Protein AF-A0A9Q0Q071-F1 (afdb_monomer_lite)

Secondary structure (DSSP, 8-state):
-------PPP---------------------------------------PPP---------------------------------------------TTHHHHHHHHHHHHHHHHHHHHHHHHHHHHHHHHHHHHHHHHHHHHHHHHHTSHHHHHHHHHHHHHHHHHHHHHHHHHHHHHHHHHHHHHHHHHHHHHHHHHHHHHHHHHHHHHHHHHHHHHHHHHHHHHHHHHHHHHHHHHHHHHHHHHHHHHHHHHHHHHHHHHHTTSSS--PPP---

Sequence (277 aa):
MHISLAVAPAEALAVAGRTPLTDERSRRADRIRSPYSNSHSRKRSDSDSPPPRRHQRSSPSYRRRKSRSPTPSRRRRRHKSRSRSESLSPLSRSTSTSIASTKIAVEKLKKEEEEKKRRQLEADLNLLEEETTRRLEESIRKNVEEKLNSEEVQSEIERRIKEGQKKLFDNVVAQLHKEKEAALAEERRKEAQARKEREELDMMLKENSRRVEESQRREALEQQKKDEERFCELELIKRQKEEVAWRKKLEVEEDHANQKNLLGKNKSRQNRPFGAG

Structure (mmCIF, N/CA/C/O backbone):
data_AF-A0A9Q0Q071-F1
#
_entry.id   AF-A0A9Q0Q071-F1
#
loop_
_atom_site.group_PDB
_atom_site.id
_atom_site.type_symbol
_atom_site.label_atom_id
_atom_site.label_alt_id
_atom_site.label_comp_id
_atom_site.label_asym_id
_atom_site.label_entity_id
_atom_site.label_seq_id
_atom_site.pdbx_PDB_ins_code
_atom_site.Cartn_x
_atom_site.Cartn_y
_atom_site.Cartn_z
_atom_site.occupancy
_atom_site.B_iso_or_equiv
_atom_site.auth_seq_id
_atom_site.auth_comp_id
_atom_site.auth_asym_id
_atom_site.auth_atom_id
_atom_site.pdbx_PDB_model_num
ATOM 1 N N . MET A 1 1 ? -21.079 -40.181 -47.713 1.00 45.41 1 MET A N 1
ATOM 2 C CA . MET A 1 1 ? -19.806 -40.919 -47.588 1.00 45.41 1 MET A CA 1
ATOM 3 C C . MET A 1 1 ? -19.086 -40.387 -46.366 1.00 45.41 1 MET A C 1
ATOM 5 O O . MET A 1 1 ? -18.573 -39.278 -46.395 1.00 45.41 1 MET A O 1
ATOM 9 N N . HIS A 1 2 ? -19.210 -41.103 -45.253 1.00 43.34 2 HIS A N 1
ATOM 10 C CA . HIS A 1 2 ? -18.602 -40.746 -43.976 1.00 43.34 2 HIS A CA 1
ATOM 11 C C . HIS A 1 2 ? -17.218 -41.381 -43.918 1.00 43.34 2 HIS A C 1
ATOM 13 O O . HIS A 1 2 ? -17.105 -42.597 -44.044 1.00 43.34 2 HIS A O 1
ATOM 19 N N . ILE A 1 3 ? -16.182 -40.562 -43.762 1.00 53.94 3 ILE A N 1
ATOM 20 C CA . ILE A 1 3 ? -14.826 -41.036 -43.496 1.00 53.94 3 ILE A CA 1
ATOM 21 C C . ILE A 1 3 ? -14.492 -40.590 -42.079 1.00 53.94 3 ILE A C 1
ATOM 23 O O . ILE A 1 3 ? -14.145 -39.439 -41.825 1.00 53.94 3 ILE A O 1
ATOM 27 N N . SER A 1 4 ? -14.686 -41.523 -41.153 1.00 45.53 4 SER A N 1
ATOM 28 C CA . SER A 1 4 ? -14.251 -41.435 -39.768 1.00 45.53 4 SER A CA 1
ATOM 29 C C . SER A 1 4 ? -12.741 -41.658 -39.718 1.00 45.53 4 SER A C 1
ATOM 31 O O . SER A 1 4 ? -12.275 -42.769 -39.954 1.00 45.53 4 SER A O 1
ATOM 33 N N . LEU A 1 5 ? -11.971 -40.619 -39.401 1.00 53.91 5 LEU A N 1
ATOM 34 C CA . LEU A 1 5 ? -10.567 -40.749 -39.010 1.00 53.91 5 LEU A CA 1
ATOM 35 C C . LEU A 1 5 ? -10.500 -40.736 -37.483 1.00 53.91 5 LEU A C 1
ATOM 37 O O . LEU A 1 5 ? -10.420 -39.688 -36.850 1.00 53.91 5 LEU A O 1
ATOM 41 N N . ALA A 1 6 ? -10.584 -41.931 -36.903 1.00 49.25 6 ALA A N 1
ATOM 42 C CA . ALA A 1 6 ? -10.184 -42.202 -35.533 1.00 49.25 6 ALA A CA 1
ATOM 43 C C . ALA A 1 6 ? -8.755 -42.756 -35.572 1.00 49.25 6 ALA A C 1
ATOM 45 O O . ALA A 1 6 ? -8.529 -43.834 -36.116 1.00 49.25 6 ALA A O 1
ATOM 46 N N . VAL A 1 7 ? -7.795 -42.027 -35.002 1.00 56.62 7 VAL A N 1
ATOM 47 C CA . VAL A 1 7 ? -6.474 -42.565 -34.659 1.00 56.62 7 VAL A CA 1
ATOM 48 C C . VAL A 1 7 ? -6.200 -42.181 -33.210 1.00 56.62 7 VAL A C 1
ATOM 50 O O . VAL A 1 7 ? -6.191 -41.007 -32.847 1.00 56.62 7 VAL A O 1
ATOM 53 N N . ALA A 1 8 ? -6.084 -43.216 -32.384 1.00 56.66 8 ALA A N 1
ATOM 54 C CA . ALA A 1 8 ? -5.825 -43.177 -30.954 1.00 56.66 8 ALA A CA 1
ATOM 55 C C . ALA A 1 8 ? -4.382 -42.717 -30.633 1.00 56.66 8 ALA A C 1
ATOM 57 O O . ALA A 1 8 ? -3.510 -42.796 -31.502 1.00 56.66 8 ALA A O 1
ATOM 58 N N . PRO A 1 9 ? -4.114 -42.250 -29.397 1.00 55.34 9 PRO A N 1
ATOM 59 C CA . PRO A 1 9 ? -2.811 -41.724 -28.991 1.00 55.34 9 PRO A CA 1
ATOM 60 C C . PRO A 1 9 ? -1.774 -42.830 -28.740 1.00 55.34 9 PRO A C 1
ATOM 62 O O . PRO A 1 9 ? -2.058 -43.828 -28.077 1.00 55.34 9 PRO A O 1
ATOM 65 N N . ALA A 1 10 ? -0.555 -42.612 -29.239 1.00 55.19 10 ALA A N 1
ATOM 66 C CA . ALA A 1 10 ? 0.600 -43.471 -29.016 1.00 55.19 10 ALA A CA 1
ATOM 67 C C . ALA A 1 10 ? 1.256 -43.198 -27.648 1.00 55.19 10 ALA A C 1
ATOM 69 O O . ALA A 1 10 ? 1.682 -42.086 -27.352 1.00 55.19 10 ALA A O 1
ATOM 70 N N . GLU A 1 11 ? 1.268 -44.259 -26.845 1.00 48.66 11 GLU A N 1
ATOM 71 C CA . GLU A 1 11 ? 2.355 -44.800 -26.020 1.00 48.66 11 GLU A CA 1
ATOM 72 C C . GLU A 1 11 ? 3.223 -43.881 -25.141 1.00 48.66 11 GLU A C 1
ATOM 74 O O . GLU A 1 11 ? 3.969 -43.001 -25.562 1.00 48.66 11 GLU A O 1
ATOM 79 N N . ALA A 1 12 ? 3.163 -44.227 -23.855 1.00 41.50 12 ALA A N 1
ATOM 80 C CA . ALA A 1 12 ? 3.986 -43.762 -22.762 1.00 41.50 12 ALA A CA 1
ATOM 81 C C . ALA A 1 12 ? 5.447 -44.232 -22.882 1.00 41.50 12 ALA A C 1
ATOM 83 O O . ALA A 1 12 ? 5.716 -45.426 -22.998 1.00 41.50 12 ALA A O 1
ATOM 84 N N . LEU A 1 13 ? 6.389 -43.302 -22.711 1.00 46.56 13 LEU A N 1
ATOM 85 C CA . LEU A 1 13 ? 7.769 -43.602 -22.329 1.00 46.56 13 LEU A CA 1
ATOM 86 C C . LEU A 1 13 ? 7.947 -43.300 -20.837 1.00 46.56 13 LEU A C 1
ATOM 88 O O . LEU A 1 13 ? 7.930 -42.148 -20.406 1.00 46.56 13 LEU A O 1
ATOM 92 N N . ALA A 1 14 ? 8.117 -44.360 -20.054 1.00 45.69 14 ALA A N 1
ATOM 93 C CA . ALA A 1 14 ? 8.628 -44.334 -18.690 1.00 45.69 14 ALA A CA 1
ATOM 94 C C . ALA A 1 14 ? 9.927 -45.157 -18.629 1.00 45.69 14 ALA A C 1
ATOM 96 O O . ALA A 1 14 ? 10.093 -46.071 -19.433 1.00 45.69 14 ALA A O 1
ATOM 97 N N . VAL A 1 15 ? 10.750 -44.889 -17.596 1.00 37.94 15 VAL A N 1
ATOM 98 C CA . VAL A 1 15 ? 12.000 -45.582 -17.173 1.00 37.94 15 VAL A CA 1
ATOM 99 C C . VAL A 1 15 ? 13.269 -44.963 -17.810 1.00 37.94 15 VAL A C 1
ATOM 101 O O . VAL A 1 15 ? 13.320 -44.798 -19.014 1.00 37.94 15 VAL A O 1
ATOM 104 N N . ALA A 1 16 ? 14.336 -44.534 -17.118 1.00 38.81 16 ALA A N 1
ATOM 105 C CA . ALA A 1 16 ? 14.863 -44.776 -15.770 1.00 38.81 16 ALA A CA 1
ATOM 106 C C . ALA A 1 16 ? 15.677 -43.565 -15.257 1.00 38.81 16 ALA A C 1
ATOM 108 O O . ALA A 1 16 ? 16.291 -42.847 -16.040 1.00 38.81 16 ALA A O 1
ATOM 109 N N . GLY A 1 17 ? 15.764 -43.401 -13.932 1.00 37.81 17 GLY A N 1
ATOM 110 C CA . GLY A 1 17 ? 16.684 -42.447 -13.297 1.00 37.81 17 GLY A CA 1
ATOM 111 C C . GLY A 1 17 ? 16.430 -42.235 -11.804 1.00 37.81 17 GLY A C 1
ATOM 112 O O . GLY A 1 17 ? 16.309 -41.101 -11.358 1.00 37.81 17 GLY A O 1
ATOM 113 N N . ARG A 1 18 ? 16.275 -43.316 -11.026 1.00 38.09 18 ARG A N 1
ATOM 114 C CA . ARG A 1 18 ? 16.222 -43.266 -9.555 1.00 38.09 18 ARG A CA 1
ATOM 115 C C . ARG A 1 18 ? 17.586 -43.646 -8.985 1.00 38.09 18 ARG A C 1
ATOM 117 O O . ARG A 1 18 ? 18.018 -44.778 -9.167 1.00 38.09 18 ARG A O 1
ATOM 124 N N . THR A 1 19 ? 18.177 -42.751 -8.202 1.00 53.31 19 THR A N 1
ATOM 125 C CA . THR A 1 19 ? 19.176 -43.080 -7.175 1.00 53.31 19 THR A CA 1
ATOM 126 C C . THR A 1 19 ? 18.872 -42.272 -5.911 1.00 53.31 19 THR A C 1
ATOM 128 O O . THR A 1 19 ? 19.040 -41.053 -5.933 1.00 53.31 19 THR A O 1
ATOM 131 N N . PRO A 1 20 ? 18.440 -42.908 -4.807 1.00 49.88 20 PRO A N 1
ATOM 132 C CA . PRO A 1 20 ? 18.529 -42.309 -3.483 1.00 49.88 20 PRO A CA 1
ATOM 133 C C . PRO A 1 20 ? 19.343 -43.216 -2.547 1.00 49.88 20 PRO A C 1
ATOM 135 O O . PRO A 1 20 ? 18.885 -44.276 -2.132 1.00 49.88 20 PRO A O 1
ATOM 138 N N . LEU A 1 21 ? 20.555 -42.784 -2.221 1.00 37.50 21 LEU A N 1
ATOM 139 C CA . LEU A 1 21 ? 21.437 -43.305 -1.171 1.00 37.50 21 LEU A CA 1
ATOM 140 C C . LEU A 1 21 ? 22.224 -42.058 -0.717 1.00 37.5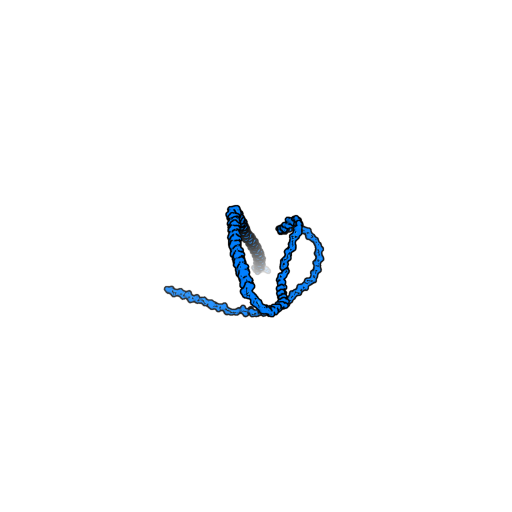0 21 LEU A C 1
ATOM 142 O O . LEU A 1 21 ? 22.747 -41.357 -1.573 1.00 37.50 21 LEU A O 1
ATOM 146 N N . THR A 1 22 ? 22.288 -41.618 0.535 1.00 45.75 22 THR A N 1
ATOM 147 C CA . THR A 1 22 ? 22.204 -42.297 1.829 1.00 45.75 22 THR A CA 1
ATOM 148 C C . THR A 1 22 ? 21.771 -41.306 2.913 1.00 45.75 22 THR A C 1
ATOM 150 O O . THR A 1 22 ? 22.224 -40.162 2.941 1.00 45.75 22 THR A O 1
ATOM 153 N N . ASP A 1 23 ? 20.948 -41.793 3.832 1.00 34.75 23 ASP A N 1
ATOM 154 C CA . ASP A 1 23 ? 20.688 -41.224 5.151 1.00 34.75 23 ASP A CA 1
ATOM 155 C C . ASP A 1 23 ? 21.882 -41.589 6.063 1.00 34.75 23 ASP A C 1
ATOM 157 O O . ASP A 1 23 ? 22.161 -42.771 6.249 1.00 34.75 23 ASP A O 1
ATOM 161 N N . GLU A 1 24 ? 22.613 -40.613 6.608 1.00 32.84 24 GLU A N 1
ATOM 162 C CA . GLU A 1 24 ? 23.626 -40.837 7.657 1.00 32.84 24 GLU A CA 1
ATOM 163 C C . GLU A 1 24 ? 23.483 -39.744 8.724 1.00 32.84 24 GLU A C 1
ATOM 165 O O . GLU A 1 24 ? 23.911 -38.594 8.600 1.00 32.84 24 GLU A O 1
ATOM 170 N N . ARG A 1 25 ? 22.804 -40.141 9.799 1.00 34.50 25 ARG A N 1
ATOM 171 C CA . ARG A 1 25 ? 22.762 -39.465 11.091 1.00 34.50 25 ARG A CA 1
ATOM 172 C C . ARG A 1 25 ? 24.154 -39.465 11.724 1.00 34.50 25 ARG A C 1
ATOM 174 O O . ARG A 1 25 ? 24.797 -40.501 11.794 1.00 34.50 25 ARG A O 1
ATOM 181 N N . SER A 1 26 ? 24.443 -38.365 12.424 1.00 34.09 26 SER A N 1
ATOM 182 C CA . SER A 1 26 ? 25.426 -38.226 13.513 1.00 34.09 26 SER A CA 1
ATOM 183 C C . SER A 1 26 ? 26.822 -37.747 13.110 1.00 34.09 26 SER A C 1
ATOM 185 O O . SER A 1 26 ? 27.655 -38.525 12.666 1.00 34.09 26 SER A O 1
ATOM 187 N N . ARG A 1 27 ? 27.122 -36.484 13.450 1.00 36.34 27 ARG A N 1
ATOM 188 C CA . ARG A 1 27 ? 28.319 -36.121 14.229 1.00 36.34 27 ARG A CA 1
ATOM 189 C C . ARG A 1 27 ? 28.147 -34.739 14.867 1.00 36.34 27 ARG A C 1
ATOM 191 O O . ARG A 1 27 ? 27.993 -33.718 14.209 1.00 36.34 27 ARG A O 1
ATOM 198 N N . ARG A 1 28 ? 28.101 -34.766 16.199 1.00 37.53 28 ARG A N 1
ATOM 199 C CA . ARG A 1 28 ? 28.318 -33.637 17.110 1.00 37.53 28 ARG A CA 1
ATOM 200 C C . ARG A 1 28 ? 29.810 -33.255 17.093 1.00 37.53 28 ARG A C 1
ATOM 202 O O . ARG A 1 28 ? 30.625 -34.137 16.853 1.00 37.53 28 ARG A O 1
ATOM 209 N N . ALA A 1 29 ? 30.104 -32.019 17.519 1.00 36.41 29 ALA A N 1
ATOM 210 C CA . ALA A 1 29 ? 31.424 -31.361 17.617 1.00 36.41 29 ALA A CA 1
ATOM 211 C C . ALA A 1 29 ? 31.901 -30.822 16.252 1.00 36.41 29 ALA A C 1
ATOM 213 O O . ALA A 1 29 ? 31.907 -31.551 15.279 1.00 36.41 29 ALA A O 1
ATOM 214 N N . ASP A 1 30 ? 32.136 -29.518 16.072 1.00 38.12 30 ASP A N 1
ATOM 215 C CA . ASP A 1 30 ? 33.131 -28.753 16.820 1.00 38.12 30 ASP A CA 1
ATOM 216 C C . ASP A 1 30 ? 32.716 -27.315 17.175 1.00 38.12 30 ASP A C 1
ATOM 218 O O . ASP A 1 30 ? 32.333 -26.496 16.341 1.00 38.12 30 ASP A O 1
ATOM 222 N N . ARG A 1 31 ? 32.870 -26.989 18.464 1.00 38.44 31 ARG A N 1
ATOM 223 C CA . ARG A 1 31 ? 32.989 -25.619 18.970 1.00 38.44 31 ARG A CA 1
ATOM 224 C C . ARG A 1 31 ? 34.446 -25.196 18.805 1.00 38.44 31 ARG A C 1
ATOM 226 O O . ARG A 1 31 ? 35.259 -25.502 19.676 1.00 38.44 31 ARG A O 1
ATOM 233 N N . ILE A 1 32 ? 34.775 -24.451 17.752 1.00 40.12 32 ILE A N 1
ATOM 234 C CA . ILE A 1 32 ? 36.070 -23.765 17.693 1.00 40.12 32 ILE A CA 1
ATOM 235 C C . ILE A 1 32 ? 35.948 -22.417 18.400 1.00 40.12 32 ILE A C 1
ATOM 237 O O . ILE A 1 32 ? 35.424 -21.422 17.906 1.00 40.12 32 ILE A O 1
ATOM 241 N N . ARG A 1 33 ? 36.429 -22.470 19.635 1.00 38.75 33 ARG A N 1
ATOM 242 C CA . ARG A 1 33 ? 36.804 -21.391 20.537 1.00 38.75 33 ARG A CA 1
ATOM 243 C C . ARG A 1 33 ? 37.969 -20.613 19.911 1.00 38.75 33 ARG A C 1
ATOM 245 O O . ARG A 1 33 ? 39.038 -21.188 19.750 1.00 38.75 33 ARG A O 1
ATOM 252 N N . SER A 1 34 ? 37.788 -19.328 19.608 1.00 36.69 34 SER A N 1
ATOM 253 C CA . SER A 1 34 ? 38.904 -18.425 19.288 1.00 36.69 34 SER A CA 1
ATOM 254 C C . SER A 1 34 ? 39.054 -17.359 20.385 1.00 36.69 34 SER A C 1
ATOM 256 O O . SER A 1 34 ? 38.068 -16.682 20.691 1.00 36.69 34 SER A O 1
ATOM 258 N N . PRO A 1 35 ? 40.234 -17.231 21.025 1.00 46.47 35 PRO A N 1
ATOM 259 C CA . PRO A 1 35 ? 40.519 -16.248 22.062 1.00 46.47 35 PRO A CA 1
ATOM 260 C C . PRO A 1 35 ? 41.403 -15.116 21.514 1.00 46.47 35 PRO A C 1
ATOM 262 O O . PRO A 1 35 ? 42.527 -15.381 21.114 1.00 46.47 35 PRO A O 1
ATOM 265 N N . TYR A 1 36 ? 40.959 -13.860 21.570 1.00 38.06 36 TYR A N 1
ATOM 266 C CA . TYR A 1 36 ? 41.782 -12.781 22.134 1.00 38.06 36 TYR A CA 1
ATOM 267 C C . TYR A 1 36 ? 40.996 -11.476 22.254 1.00 38.06 36 TYR A C 1
ATOM 269 O O . TYR A 1 36 ? 40.387 -10.974 21.312 1.00 38.06 36 TYR A O 1
ATOM 277 N N . SER A 1 37 ? 41.059 -10.929 23.456 1.00 38.50 37 SER A N 1
ATOM 278 C CA . SER A 1 37 ? 40.665 -9.588 23.844 1.00 38.50 37 SER A CA 1
ATOM 279 C C . SER A 1 37 ? 41.574 -8.563 23.166 1.00 38.50 37 SER A C 1
ATOM 281 O O . SER A 1 37 ? 42.791 -8.678 23.284 1.00 38.50 37 SER A O 1
ATOM 283 N N . ASN A 1 38 ? 41.033 -7.499 22.567 1.00 34.19 38 ASN A N 1
ATOM 284 C CA . ASN A 1 38 ? 41.761 -6.232 22.604 1.00 34.19 38 ASN A CA 1
ATOM 285 C C . ASN A 1 38 ? 40.828 -5.019 22.598 1.00 34.19 38 ASN A C 1
ATOM 287 O O . ASN A 1 38 ? 40.124 -4.726 21.635 1.00 34.19 38 ASN A O 1
ATOM 291 N N . SER A 1 39 ? 40.856 -4.326 23.729 1.00 37.22 39 SER A N 1
ATOM 292 C CA . SER A 1 39 ? 40.174 -3.080 24.027 1.00 37.22 39 SER A CA 1
ATOM 293 C C . SER A 1 39 ? 41.076 -1.924 23.620 1.00 37.22 39 SER A C 1
ATOM 295 O O . SER A 1 39 ? 42.047 -1.688 24.322 1.00 37.22 39 SER A O 1
ATOM 297 N N . HIS A 1 40 ? 40.768 -1.163 22.569 1.00 36.72 40 HIS A N 1
ATOM 298 C CA . HIS A 1 40 ? 41.390 0.153 22.367 1.00 36.72 40 HIS A CA 1
ATOM 299 C C . HIS A 1 40 ? 40.368 1.176 21.867 1.00 36.72 40 HIS A C 1
ATOM 301 O O . HIS A 1 40 ? 40.009 1.263 20.699 1.00 36.72 40 HIS A O 1
ATOM 307 N N . SER A 1 41 ? 39.908 1.975 22.826 1.00 39.53 41 SER A N 1
ATOM 308 C CA . SER A 1 41 ? 39.255 3.262 22.639 1.00 39.53 41 SER A CA 1
ATOM 309 C C . SER A 1 41 ? 40.162 4.244 21.885 1.00 39.53 41 SER A C 1
ATOM 311 O O . SER A 1 41 ? 41.321 4.384 22.280 1.00 39.53 41 SER A O 1
ATOM 313 N N . ARG A 1 42 ? 39.611 5.040 20.956 1.00 37.38 42 ARG A N 1
ATOM 314 C CA . ARG A 1 42 ? 39.575 6.524 21.023 1.00 37.38 42 ARG A CA 1
ATOM 315 C C . ARG A 1 42 ? 39.175 7.156 19.676 1.00 37.38 42 ARG A C 1
ATOM 317 O O . ARG A 1 42 ? 39.916 7.079 18.712 1.00 37.38 42 ARG A O 1
ATOM 324 N N . LYS A 1 43 ? 38.075 7.919 19.743 1.00 37.84 43 LYS A N 1
ATOM 325 C CA . LYS A 1 43 ? 37.820 9.226 19.099 1.00 37.84 43 LYS A CA 1
ATOM 326 C C . LYS A 1 43 ? 37.840 9.311 17.561 1.00 37.84 43 LYS A C 1
ATOM 328 O O . LYS A 1 43 ? 38.903 9.411 16.968 1.00 37.84 43 LYS A O 1
ATOM 333 N N . ARG A 1 44 ? 36.674 9.599 16.973 1.00 31.66 44 ARG A N 1
ATOM 334 C CA . ARG A 1 44 ? 36.301 10.959 16.523 1.00 31.66 44 ARG A CA 1
ATOM 335 C C . ARG A 1 44 ? 34.839 10.982 16.073 1.00 31.66 44 ARG A C 1
ATOM 337 O O . ARG A 1 44 ? 34.403 10.132 15.310 1.00 31.66 44 ARG A O 1
ATOM 344 N N . SER A 1 45 ? 34.114 11.945 16.620 1.00 37.75 45 SER A N 1
ATOM 345 C CA . SER A 1 45 ? 32.764 12.329 16.235 1.00 37.75 45 SER A CA 1
ATOM 346 C C . SER A 1 45 ? 32.846 13.254 15.024 1.00 37.75 45 SER A C 1
ATOM 348 O O . SER A 1 45 ? 33.655 14.174 15.063 1.00 37.75 45 SER A O 1
ATOM 350 N N . ASP A 1 46 ? 31.998 13.047 14.021 1.00 37.19 46 ASP A N 1
ATOM 351 C CA . ASP A 1 46 ? 31.420 14.128 13.220 1.00 37.19 46 ASP A CA 1
ATOM 352 C C . ASP A 1 46 ? 30.067 13.679 12.653 1.00 37.19 46 ASP A C 1
ATOM 354 O O . ASP A 1 46 ? 29.789 12.487 12.520 1.00 37.19 46 ASP A O 1
ATOM 358 N N . SER A 1 47 ? 29.186 14.650 12.472 1.00 36.62 47 SER A N 1
ATOM 359 C CA . SER A 1 47 ? 27.735 14.544 12.639 1.00 36.62 47 SER A CA 1
ATOM 360 C C . SER A 1 47 ? 27.004 14.565 11.296 1.00 36.62 47 SER A C 1
ATOM 362 O O . SER A 1 47 ? 27.446 15.283 10.415 1.00 36.62 47 SER A O 1
ATOM 364 N N . ASP A 1 48 ? 25.890 13.830 11.161 1.00 42.59 48 ASP A N 1
ATOM 365 C CA . ASP A 1 48 ? 24.619 14.317 10.576 1.00 42.59 48 ASP A CA 1
ATOM 366 C C . ASP A 1 48 ? 23.630 13.164 10.335 1.00 42.59 48 ASP A C 1
ATOM 368 O O . ASP A 1 48 ? 23.578 12.576 9.257 1.00 42.59 48 ASP A O 1
ATOM 372 N N . SER A 1 49 ? 22.842 12.816 11.363 1.00 40.03 49 SER A N 1
ATOM 373 C CA . SER A 1 49 ? 21.468 12.278 11.245 1.00 40.03 49 SER A CA 1
ATOM 374 C C . SER A 1 49 ? 20.887 11.955 12.635 1.00 40.03 49 SER A C 1
ATOM 376 O O . SER A 1 49 ? 21.471 11.153 13.367 1.00 40.03 49 SER A O 1
ATOM 378 N N . PRO A 1 50 ? 19.735 12.528 13.035 1.00 48.91 50 PRO A N 1
ATOM 379 C CA . PRO A 1 50 ? 19.084 12.189 14.300 1.00 48.91 50 PRO A CA 1
ATOM 380 C C . PRO A 1 50 ? 18.268 10.879 14.188 1.00 48.91 50 PRO A C 1
ATOM 382 O O . PRO A 1 50 ? 17.414 10.778 13.305 1.00 48.91 50 PRO A O 1
ATOM 385 N N . PRO A 1 51 ? 18.442 9.881 15.083 1.00 49.50 51 PRO A N 1
ATOM 386 C CA . PRO A 1 51 ? 17.576 8.701 15.130 1.00 49.50 51 PRO A CA 1
ATOM 387 C C . PRO A 1 51 ? 16.268 8.986 15.907 1.00 49.50 51 PRO A C 1
ATOM 389 O O . PRO A 1 51 ? 16.212 9.909 16.728 1.00 49.50 51 PRO A O 1
ATOM 392 N N . PRO A 1 52 ? 15.187 8.214 15.672 1.00 41.78 52 PRO A N 1
ATOM 393 C CA . PRO A 1 52 ? 13.839 8.590 16.083 1.00 41.78 52 PRO A CA 1
ATOM 394 C C . PRO A 1 52 ? 13.604 8.439 17.592 1.00 41.78 52 PRO A C 1
ATOM 396 O O . PRO A 1 52 ? 13.987 7.461 18.237 1.00 41.78 52 PRO A O 1
ATOM 399 N N . ARG A 1 53 ? 12.898 9.434 18.138 1.00 42.28 53 ARG A N 1
ATOM 400 C CA . ARG A 1 53 ? 12.469 9.565 19.535 1.00 42.28 53 ARG A CA 1
ATOM 401 C C . ARG A 1 53 ? 11.583 8.392 19.970 1.00 42.28 53 ARG A C 1
ATOM 403 O O . ARG A 1 53 ? 10.396 8.352 19.658 1.00 42.28 53 ARG A O 1
ATOM 410 N N . ARG A 1 54 ? 12.121 7.483 20.788 1.00 40.25 54 ARG A N 1
ATOM 411 C CA . ARG A 1 54 ? 11.307 6.599 21.637 1.00 40.25 54 ARG A CA 1
ATOM 412 C C . ARG A 1 54 ? 10.964 7.340 22.926 1.00 40.25 54 ARG A C 1
ATOM 414 O O . ARG A 1 54 ? 11.836 7.638 23.736 1.00 40.25 54 ARG A O 1
ATOM 421 N N . HIS A 1 55 ? 9.684 7.644 23.100 1.00 36.97 55 HIS A N 1
ATOM 422 C CA . HIS A 1 55 ? 9.130 8.227 24.315 1.00 36.97 55 HIS A CA 1
ATOM 423 C C . HIS A 1 55 ? 9.390 7.324 25.534 1.00 36.97 55 HIS A C 1
ATOM 425 O O . HIS A 1 55 ? 8.700 6.327 25.731 1.00 36.97 55 HIS A O 1
ATOM 431 N N . GLN A 1 56 ? 10.348 7.701 26.385 1.00 36.59 56 GLN A N 1
ATOM 432 C CA . GLN A 1 56 ? 10.319 7.329 27.798 1.00 36.59 56 GLN A CA 1
ATOM 433 C C . GLN A 1 56 ? 9.300 8.236 28.502 1.00 36.59 56 GLN A C 1
ATOM 435 O O . GLN A 1 56 ? 9.505 9.442 28.616 1.00 36.59 56 GLN A O 1
ATOM 440 N N . ARG A 1 57 ? 8.189 7.665 28.973 1.00 36.50 57 ARG A N 1
ATOM 441 C CA . ARG A 1 57 ? 7.378 8.266 30.045 1.00 36.50 57 ARG A CA 1
ATOM 442 C C . ARG A 1 57 ? 8.130 7.941 31.342 1.00 36.50 57 ARG A C 1
ATOM 444 O O . ARG A 1 57 ? 8.299 6.771 31.654 1.00 36.50 57 ARG A O 1
ATOM 451 N N . SER A 1 58 ? 8.864 8.876 31.941 1.00 35.19 58 SER A N 1
ATOM 452 C CA . SER A 1 58 ? 8.383 9.913 32.865 1.00 35.19 58 SER A CA 1
ATOM 453 C C . SER A 1 58 ? 7.376 9.367 33.878 1.00 35.19 58 SER A C 1
ATOM 455 O O . SER A 1 58 ? 6.181 9.294 33.598 1.00 35.19 58 SER A O 1
ATOM 457 N N . SER A 1 59 ? 7.883 9.007 35.056 1.00 38.81 59 SER A N 1
ATOM 458 C CA . SER A 1 59 ? 7.093 8.787 36.267 1.00 38.81 59 SER A CA 1
ATOM 459 C C . SER A 1 59 ? 7.521 9.812 37.315 1.00 38.81 59 SER A C 1
ATOM 461 O O . SER A 1 59 ? 8.621 9.693 37.857 1.00 38.81 59 SER A O 1
ATOM 463 N N . PRO A 1 60 ? 6.676 10.808 37.621 1.00 49.03 60 PRO A N 1
ATOM 464 C CA . PRO A 1 60 ? 6.844 11.623 38.817 1.00 49.03 60 PRO A CA 1
ATOM 465 C C . PRO A 1 60 ? 5.621 11.511 39.735 1.00 49.03 60 PRO A C 1
ATOM 467 O O . PRO A 1 60 ? 4.533 11.932 39.360 1.00 49.03 60 PRO A O 1
ATOM 470 N N . SER A 1 61 ? 5.799 11.029 40.968 1.00 36.38 61 SER A N 1
ATOM 471 C CA . SER A 1 61 ? 5.137 11.657 42.120 1.00 36.38 61 SER A CA 1
ATOM 472 C C . SER A 1 61 ? 5.770 11.224 43.445 1.00 36.38 61 SER A C 1
ATOM 474 O O . SER A 1 61 ? 6.408 10.180 43.566 1.00 36.38 61 SER A O 1
ATOM 476 N N . TYR A 1 62 ? 5.616 12.094 44.429 1.00 37.19 62 TYR A N 1
ATOM 477 C CA . TYR A 1 62 ? 6.500 12.328 45.554 1.00 37.19 62 TYR A CA 1
ATOM 478 C C . TYR A 1 62 ? 5.734 12.089 46.866 1.00 37.19 62 TYR A C 1
ATOM 480 O O . TYR A 1 62 ? 4.574 12.458 46.968 1.00 37.19 62 TYR A O 1
ATOM 488 N N . ARG A 1 63 ? 6.437 11.583 47.892 1.00 40.81 63 ARG A N 1
ATOM 489 C CA . ARG A 1 63 ? 6.230 11.825 49.344 1.00 40.81 63 ARG A CA 1
ATOM 490 C C . ARG A 1 63 ? 4.811 11.654 49.949 1.00 40.81 63 ARG A C 1
ATOM 492 O O . ARG A 1 63 ? 4.014 12.577 49.893 1.00 40.81 63 ARG A O 1
ATOM 499 N N . ARG A 1 64 ? 4.639 10.677 50.857 1.00 37.22 64 ARG A N 1
ATOM 500 C CA . ARG A 1 64 ? 4.620 10.879 52.336 1.00 37.22 64 ARG A CA 1
ATOM 501 C C . ARG A 1 64 ? 4.325 9.577 53.102 1.00 37.22 64 ARG A C 1
ATOM 503 O O . ARG A 1 64 ? 3.574 8.720 52.669 1.00 37.22 64 ARG A O 1
ATOM 510 N N . ARG A 1 65 ? 4.971 9.469 54.265 1.00 41.59 65 ARG A N 1
ATOM 511 C CA . ARG A 1 65 ? 4.961 8.373 55.252 1.00 41.59 65 ARG A CA 1
ATOM 512 C C . ARG A 1 65 ? 3.610 8.250 55.981 1.00 41.59 65 ARG A C 1
ATOM 514 O O . ARG A 1 65 ? 3.032 9.301 56.224 1.00 41.59 65 ARG A O 1
ATOM 521 N N . LYS A 1 66 ? 3.246 7.053 56.494 1.00 32.38 66 LYS A N 1
ATOM 522 C CA . LYS A 1 66 ? 3.121 6.701 57.946 1.00 32.38 66 LYS A CA 1
ATOM 523 C C . LYS A 1 66 ? 2.479 5.296 58.157 1.00 32.38 66 LYS A C 1
ATOM 525 O O . LYS A 1 66 ? 1.316 5.092 57.869 1.00 32.38 66 LYS A O 1
ATOM 530 N N . SER A 1 67 ? 3.295 4.361 58.664 1.00 41.19 67 SER A N 1
ATOM 531 C CA . SER A 1 67 ? 3.056 3.218 59.585 1.00 41.19 67 SER A CA 1
ATOM 532 C C . SER A 1 67 ? 1.746 2.393 59.658 1.00 41.19 67 SER A C 1
ATOM 534 O O . SER A 1 67 ? 0.670 2.945 59.844 1.00 41.19 67 SER A O 1
ATOM 536 N N . ARG A 1 68 ? 1.974 1.078 59.879 1.00 38.50 68 ARG A N 1
ATOM 537 C CA . ARG A 1 68 ? 1.199 0.073 60.661 1.00 38.50 68 ARG A CA 1
ATOM 538 C C . ARG A 1 68 ? 0.038 -0.661 59.966 1.00 38.50 68 ARG A C 1
ATOM 540 O O . ARG A 1 68 ? -1.104 -0.230 60.033 1.00 38.50 68 ARG A O 1
ATOM 547 N N . SER A 1 69 ? 0.311 -1.885 59.494 1.00 39.62 69 SER A N 1
ATOM 548 C CA . SER A 1 69 ? -0.076 -3.138 60.192 1.00 39.62 69 SER A CA 1
ATOM 549 C C . SER A 1 69 ? 0.505 -4.384 59.483 1.00 39.62 69 SER A C 1
ATOM 551 O O . SER A 1 69 ? 0.394 -4.472 58.262 1.00 39.62 69 SER A O 1
ATOM 553 N N . PRO A 1 70 ? 1.131 -5.346 60.195 1.00 46.94 70 PRO A N 1
ATOM 554 C CA . PRO A 1 70 ? 1.600 -6.610 59.619 1.00 46.94 70 PRO A CA 1
ATOM 555 C C . PRO A 1 70 ? 0.453 -7.625 59.506 1.00 46.94 70 PRO A C 1
ATOM 557 O O . PRO A 1 70 ? -0.216 -7.913 60.496 1.00 46.94 70 PRO A O 1
ATOM 560 N N . THR A 1 71 ? 0.252 -8.219 58.331 1.00 47.56 71 THR A N 1
ATOM 561 C CA . THR A 1 71 ? -0.657 -9.358 58.135 1.00 47.56 71 THR A CA 1
ATOM 562 C C . THR A 1 71 ? 0.088 -10.680 58.390 1.00 47.56 71 THR A C 1
ATOM 564 O O . THR A 1 71 ? 1.084 -10.953 57.719 1.00 47.56 71 THR A O 1
ATOM 567 N N . PRO A 1 72 ? -0.352 -11.552 59.322 1.00 43.75 72 PRO A N 1
ATOM 568 C CA . PRO A 1 72 ? 0.225 -12.881 59.470 1.00 43.75 72 PRO A CA 1
ATOM 569 C C . PRO A 1 72 ? -0.606 -13.881 58.661 1.00 43.75 72 PRO A C 1
ATOM 571 O O . PRO A 1 72 ? -1.581 -14.453 59.145 1.00 43.75 72 PRO A O 1
ATOM 574 N N . SER A 1 73 ? -0.218 -14.113 57.407 1.00 45.03 73 SER A N 1
ATOM 575 C CA . SER A 1 73 ? -0.773 -15.211 56.614 1.00 45.03 73 SER A CA 1
ATOM 576 C C . SER A 1 73 ? 0.017 -16.496 56.859 1.00 45.03 73 SER A C 1
ATOM 578 O O . SER A 1 73 ? 1.224 -16.559 56.639 1.00 45.03 73 SER A O 1
ATOM 580 N N . ARG A 1 74 ? -0.726 -17.534 57.264 1.00 52.16 74 ARG A N 1
ATOM 581 C CA . ARG A 1 74 ? -0.403 -18.968 57.180 1.00 52.16 74 ARG A CA 1
ATOM 582 C C . ARG A 1 74 ? 0.717 -19.493 58.080 1.00 52.16 74 ARG A C 1
ATOM 584 O O . ARG A 1 74 ? 1.847 -19.695 57.654 1.00 52.16 74 ARG A O 1
ATOM 591 N N . ARG A 1 75 ? 0.315 -19.946 59.273 1.00 41.69 75 ARG A N 1
ATOM 592 C CA . ARG A 1 75 ? 0.733 -21.241 59.853 1.00 41.69 75 ARG A CA 1
ATOM 593 C C . ARG A 1 75 ? -0.151 -21.578 61.054 1.00 41.69 75 ARG A C 1
ATOM 595 O O . ARG A 1 75 ? -0.089 -20.873 62.054 1.00 41.69 75 ARG A O 1
ATOM 602 N N . ARG A 1 76 ? -0.910 -22.680 60.960 1.00 40.41 76 ARG A N 1
ATOM 603 C CA . ARG A 1 76 ? -1.081 -23.742 61.985 1.00 40.41 76 ARG A CA 1
ATOM 604 C C . ARG A 1 76 ? -2.304 -24.619 61.666 1.00 40.41 76 ARG A C 1
ATOM 606 O O . ARG A 1 76 ? -3.352 -24.491 62.282 1.00 40.41 76 ARG A O 1
ATOM 613 N N . ARG A 1 77 ? -2.120 -25.613 60.787 1.00 46.31 77 ARG A N 1
ATOM 614 C CA . ARG A 1 77 ? -2.727 -26.931 61.032 1.00 46.31 77 ARG A CA 1
ATOM 615 C C . ARG A 1 77 ? -1.973 -27.514 62.225 1.00 46.31 77 ARG A C 1
ATOM 617 O O . ARG A 1 77 ? -0.845 -27.974 62.081 1.00 46.31 77 ARG A O 1
ATOM 624 N N . ARG A 1 78 ? -2.539 -27.376 63.423 1.00 40.50 78 ARG A N 1
ATOM 625 C CA . ARG A 1 78 ? -2.077 -28.095 64.611 1.00 40.50 78 ARG A CA 1
ATOM 626 C C . ARG A 1 78 ? -3.021 -29.262 64.834 1.00 40.50 78 ARG A C 1
ATOM 628 O O . ARG A 1 78 ? -4.153 -29.073 65.262 1.00 40.50 78 ARG A O 1
ATOM 635 N N . HIS A 1 79 ? -2.499 -30.455 64.580 1.00 45.56 79 HIS A N 1
ATOM 636 C CA . HIS A 1 79 ? -2.907 -31.662 65.273 1.00 45.56 79 HIS A CA 1
ATOM 637 C C . HIS A 1 79 ? -2.957 -31.369 66.778 1.00 45.56 79 HIS A C 1
ATOM 639 O O . HIS A 1 79 ? -1.959 -30.951 67.374 1.00 45.56 79 HIS A O 1
ATOM 645 N N . LYS A 1 80 ? -4.122 -31.564 67.392 1.00 40.62 80 LYS A N 1
ATOM 646 C CA . LYS A 1 80 ? -4.235 -31.706 68.841 1.00 40.62 80 LYS A CA 1
ATOM 647 C C . LYS A 1 80 ? -5.117 -32.907 69.139 1.00 40.62 80 LYS A C 1
ATOM 649 O O . LYS A 1 80 ? -6.257 -32.779 69.561 1.00 40.62 80 LYS A O 1
ATOM 654 N N . SER A 1 81 ? -4.534 -34.082 68.942 1.00 43.12 81 SER A N 1
ATOM 655 C CA . SER A 1 81 ? -4.880 -35.279 69.694 1.00 43.12 81 SER A CA 1
ATOM 656 C C . SER A 1 81 ? -4.709 -34.939 71.178 1.00 43.12 81 SER A C 1
ATOM 658 O O . SER A 1 81 ? -3.597 -34.734 71.670 1.00 43.12 81 SER A O 1
ATOM 660 N N . ARG A 1 82 ? -5.830 -34.770 71.877 1.00 34.91 82 ARG A N 1
ATOM 661 C CA . ARG A 1 82 ? -5.904 -34.733 73.339 1.00 34.91 82 ARG A CA 1
ATOM 662 C C . ARG A 1 82 ? -6.607 -36.011 73.772 1.00 34.91 82 ARG A C 1
ATOM 664 O O . ARG A 1 82 ? -7.767 -36.003 74.154 1.00 34.91 82 ARG A O 1
ATOM 671 N N . SER A 1 83 ? -5.872 -37.111 73.690 1.00 38.62 83 SER A N 1
ATOM 672 C CA . SER A 1 83 ? -6.166 -38.310 74.463 1.00 38.62 83 SER A CA 1
ATOM 673 C C . SER A 1 83 ? -5.744 -37.999 75.896 1.00 38.62 83 SER A C 1
ATOM 675 O O . SER A 1 83 ? -4.564 -38.073 76.231 1.00 38.62 83 SER A O 1
ATOM 677 N N . ARG A 1 84 ? -6.684 -37.518 76.712 1.00 34.41 84 ARG A N 1
ATOM 678 C CA . ARG A 1 84 ? -6.521 -37.462 78.164 1.00 34.41 84 ARG A CA 1
ATOM 679 C C . ARG A 1 84 ? -7.304 -38.642 78.717 1.00 34.41 84 ARG A C 1
ATOM 681 O O . ARG A 1 84 ? -8.524 -38.603 78.812 1.00 34.41 84 ARG A O 1
ATOM 688 N N . SER A 1 85 ? -6.575 -39.713 78.974 1.00 38.16 85 SER A N 1
ATOM 689 C CA . SER A 1 85 ? -6.990 -40.830 79.801 1.00 38.16 85 SER A CA 1
ATOM 690 C C . SER A 1 85 ? -7.169 -40.312 81.230 1.00 38.16 85 SER A C 1
ATOM 692 O O . SER A 1 85 ? -6.193 -40.119 81.947 1.00 38.16 85 SER A O 1
ATOM 694 N N . GLU A 1 86 ? -8.413 -40.052 81.627 1.00 35.69 86 GLU A N 1
ATOM 695 C CA . GLU A 1 86 ? -8.809 -40.053 83.035 1.00 35.69 86 GLU A CA 1
ATOM 696 C C . GLU A 1 86 ? -9.553 -41.358 83.297 1.00 35.69 86 GLU A C 1
ATOM 698 O O . GLU A 1 86 ? -10.751 -41.506 83.074 1.00 35.69 86 GLU A O 1
ATOM 703 N N . SER A 1 87 ? -8.771 -42.346 83.713 1.00 41.16 87 SER A N 1
ATOM 704 C CA . SER A 1 87 ? -9.238 -43.534 84.401 1.00 41.16 87 SER A CA 1
ATOM 705 C C . SER A 1 87 ? -9.676 -43.133 85.809 1.00 41.16 87 SER A C 1
ATOM 707 O O . SER A 1 87 ? -8.834 -42.987 86.693 1.00 41.16 87 SER A O 1
ATOM 709 N N . LEU A 1 88 ? -10.979 -42.969 86.022 1.00 45.22 88 LEU A N 1
ATOM 710 C CA . LEU A 1 88 ? -11.585 -43.076 87.345 1.00 45.22 88 LEU A CA 1
ATOM 711 C C . LEU A 1 88 ? -12.790 -44.007 87.239 1.00 45.22 88 LEU A C 1
ATOM 713 O O . LEU A 1 88 ? -13.808 -43.703 86.622 1.00 45.22 88 LEU A O 1
ATOM 717 N N . SER A 1 89 ? -12.610 -45.189 87.807 1.00 42.66 89 SER A N 1
ATOM 718 C CA . SER A 1 89 ? -13.595 -46.247 87.970 1.00 42.66 89 SER A CA 1
ATOM 719 C C . SER A 1 89 ? -14.833 -45.738 88.719 1.00 42.66 89 SER A C 1
ATOM 721 O O . SER A 1 89 ? -14.668 -45.126 89.776 1.00 42.66 89 SER A O 1
ATOM 723 N N . PRO A 1 90 ? -16.069 -46.065 88.306 1.00 49.62 90 PRO A N 1
ATOM 724 C CA . PRO A 1 90 ? -17.180 -46.063 89.236 1.00 49.62 90 PRO A CA 1
ATOM 725 C C . PRO A 1 90 ? -17.212 -47.425 89.932 1.00 49.62 90 PRO A C 1
ATOM 727 O O . PRO A 1 90 ? -17.569 -48.445 89.341 1.00 49.62 90 PRO A O 1
ATOM 730 N N . LEU A 1 91 ? -16.805 -47.437 91.203 1.00 39.41 91 LEU A N 1
ATOM 731 C CA . LEU A 1 91 ? -17.128 -48.530 92.109 1.00 39.41 91 LEU A CA 1
ATOM 732 C C . LEU A 1 91 ? -18.652 -48.663 92.187 1.00 39.41 91 LEU A C 1
ATOM 734 O O . LEU A 1 91 ? -19.379 -47.724 92.505 1.00 39.41 91 LEU A O 1
ATOM 738 N N . SER A 1 92 ? -19.101 -49.877 91.920 1.00 42.00 92 SER A N 1
ATOM 739 C CA . SER A 1 92 ? -20.413 -50.410 92.234 1.00 42.00 92 SER A CA 1
ATOM 740 C C . SER A 1 92 ? -20.813 -50.128 93.685 1.00 42.00 92 SER A C 1
ATOM 742 O O . SER A 1 92 ? -20.193 -50.647 94.615 1.00 42.00 92 SER A O 1
ATOM 744 N N . ARG A 1 93 ? -21.916 -49.398 93.881 1.00 34.28 93 ARG A N 1
ATOM 745 C CA . ARG A 1 93 ? -22.801 -49.633 95.023 1.00 34.28 93 ARG A CA 1
ATOM 746 C C . ARG A 1 93 ? -24.238 -49.266 94.672 1.00 34.28 93 ARG A C 1
ATOM 748 O O . ARG A 1 93 ? -24.534 -48.188 94.172 1.00 34.28 93 ARG A O 1
ATOM 755 N N . SER A 1 94 ? -25.079 -50.259 94.891 1.00 49.84 94 SER A N 1
ATOM 756 C CA . SER A 1 94 ? -26.506 -50.374 94.637 1.00 49.84 94 SER A CA 1
ATOM 757 C C . SER A 1 94 ? -27.334 -49.276 95.313 1.00 49.84 94 SER A C 1
ATOM 759 O O . SER A 1 94 ? -26.844 -48.611 96.225 1.00 49.84 94 SER A O 1
ATOM 761 N N . THR A 1 95 ? -28.633 -49.253 94.983 1.00 41.41 95 THR A N 1
ATOM 762 C CA . THR A 1 95 ? -29.777 -48.874 95.854 1.00 41.41 95 THR A CA 1
ATOM 763 C C . THR A 1 95 ? -30.610 -47.696 95.317 1.00 41.41 95 THR A C 1
ATOM 765 O O . THR A 1 95 ? -30.303 -46.528 95.517 1.00 41.41 95 THR A O 1
ATOM 768 N N . SER A 1 96 ? -31.680 -48.061 94.597 1.00 45.75 96 SER A N 1
ATOM 769 C CA . SER A 1 96 ? -32.991 -47.390 94.493 1.00 45.75 96 SER A CA 1
ATOM 770 C C . SER A 1 96 ? -33.062 -45.851 94.507 1.00 45.75 96 SER A C 1
ATOM 772 O O . SER A 1 96 ? -33.105 -45.244 95.571 1.00 45.75 96 SER A O 1
ATOM 774 N N . THR A 1 97 ? -33.286 -45.225 93.343 1.00 47.94 97 THR A N 1
ATOM 775 C CA . THR A 1 97 ? -33.993 -43.926 93.249 1.00 47.94 97 THR A CA 1
ATOM 776 C C . THR A 1 97 ? -34.827 -43.829 91.960 1.00 47.94 97 THR A C 1
ATOM 778 O O . THR A 1 97 ? -34.521 -43.083 91.034 1.00 47.94 97 THR A O 1
ATOM 781 N N . SER A 1 98 ? -35.952 -44.544 91.909 1.00 48.91 98 SER A N 1
ATOM 782 C CA . SER A 1 98 ? -36.975 -44.441 90.847 1.00 48.91 98 SER A CA 1
ATOM 783 C C . SER A 1 98 ? -37.689 -43.071 90.772 1.00 48.91 98 SER A C 1
ATOM 785 O O . SER A 1 98 ? -38.570 -42.875 89.940 1.00 48.91 98 SER A O 1
ATOM 787 N N . ILE A 1 99 ? -37.298 -42.098 91.609 1.00 53.06 99 ILE A N 1
ATOM 788 C CA . ILE A 1 99 ? -37.922 -40.766 91.735 1.00 53.06 99 ILE A CA 1
ATOM 789 C C . ILE A 1 99 ? -36.962 -39.625 91.317 1.00 53.06 99 ILE A C 1
ATOM 791 O O . ILE A 1 99 ? -37.408 -38.526 90.995 1.00 53.06 99 ILE A O 1
ATOM 795 N N . ALA A 1 100 ? -35.640 -39.851 91.288 1.00 51.31 100 ALA A N 1
ATOM 796 C CA . ALA A 1 100 ? -34.657 -38.835 90.875 1.00 51.31 100 ALA A CA 1
ATOM 797 C C . ALA A 1 100 ? -34.364 -38.879 89.362 1.00 51.31 100 ALA A C 1
ATOM 799 O O . ALA A 1 100 ? -34.190 -37.839 88.729 1.00 51.31 100 ALA A O 1
ATOM 800 N N . SER A 1 101 ? -34.382 -40.070 88.759 1.00 54.03 101 SER A N 1
ATOM 801 C CA . SER A 1 101 ? -34.219 -40.280 87.313 1.00 54.03 101 SER A CA 1
ATOM 802 C C . SER A 1 101 ? -35.379 -39.704 86.495 1.00 54.03 101 SER A C 1
ATOM 804 O O . SER A 1 101 ? -35.155 -39.087 85.455 1.00 54.03 101 SER A O 1
ATOM 806 N N . THR A 1 102 ? -36.608 -39.825 87.000 1.00 58.56 102 THR A N 1
ATOM 807 C CA . THR A 1 102 ? -37.807 -39.203 86.421 1.00 58.56 102 THR A CA 1
ATOM 808 C C . THR A 1 102 ? -37.733 -37.679 86.490 1.00 58.56 102 THR A C 1
ATOM 810 O O . THR A 1 102 ? -38.008 -37.020 85.493 1.00 58.56 102 THR A O 1
ATOM 813 N N . LYS A 1 103 ? -37.257 -37.098 87.601 1.00 61.75 103 LYS A N 1
ATOM 814 C CA . LYS A 1 103 ? -37.036 -35.642 87.715 1.00 61.75 103 LYS A CA 1
ATOM 815 C C . LYS A 1 103 ? -36.007 -35.115 86.706 1.00 61.75 103 LYS A C 1
ATOM 817 O O . LYS A 1 103 ? -36.259 -34.089 86.084 1.00 61.75 103 LYS A O 1
ATOM 822 N N . ILE A 1 104 ? -34.900 -35.827 86.483 1.00 66.94 104 ILE A N 1
ATOM 823 C CA . ILE A 1 104 ? -33.877 -35.454 85.485 1.00 66.94 104 ILE A CA 1
ATOM 824 C C . ILE A 1 104 ? -34.409 -35.609 84.051 1.00 66.94 104 ILE A C 1
ATOM 826 O O . ILE A 1 104 ? -34.117 -34.776 83.197 1.00 66.94 104 ILE A O 1
ATOM 830 N N . ALA A 1 105 ? -35.200 -36.648 83.769 1.00 70.88 105 ALA A N 1
ATOM 831 C CA . ALA A 1 105 ? -35.832 -36.840 82.462 1.00 70.88 105 ALA A CA 1
ATOM 832 C C . ALA A 1 105 ? -36.861 -35.738 82.154 1.00 70.88 105 ALA A C 1
ATOM 834 O O . ALA A 1 105 ? -36.869 -35.199 81.051 1.00 70.88 105 ALA A O 1
ATOM 835 N N . VAL A 1 106 ? -37.668 -35.342 83.144 1.00 70.06 106 VAL A N 1
ATOM 836 C CA . VAL A 1 106 ? -38.627 -34.234 83.018 1.00 70.06 106 VAL A CA 1
ATOM 837 C C . VAL A 1 106 ? -37.906 -32.891 82.852 1.00 70.06 106 VAL A C 1
ATOM 839 O O . VAL A 1 106 ? -38.333 -32.068 82.049 1.00 70.06 106 VAL A O 1
ATOM 842 N N . GLU A 1 107 ? -36.784 -32.666 83.543 1.00 72.38 107 GLU A N 1
ATOM 843 C CA . GLU A 1 107 ? -35.951 -31.473 83.329 1.00 72.38 107 GLU A CA 1
ATOM 844 C C . GLU A 1 107 ? -35.321 -31.430 81.929 1.00 72.38 107 GLU A C 1
ATOM 846 O O . GLU A 1 107 ? -35.258 -30.366 81.317 1.00 72.38 107 GLU A O 1
ATOM 851 N N . LYS A 1 108 ? -34.856 -32.574 81.412 1.00 77.00 108 LYS A N 1
ATOM 852 C CA . LYS A 1 108 ? -34.304 -32.685 80.055 1.00 77.00 108 LYS A CA 1
ATOM 853 C C . LYS A 1 108 ? -35.365 -32.431 78.991 1.00 77.00 108 LYS A C 1
ATOM 855 O O . LYS A 1 108 ? -35.084 -31.687 78.064 1.00 77.00 108 LYS A O 1
ATOM 860 N N . LEU A 1 109 ? -36.574 -32.970 79.158 1.00 74.62 109 LEU A N 1
ATOM 861 C CA . LEU A 1 109 ? -37.694 -32.709 78.249 1.00 74.62 109 LEU A CA 1
ATOM 862 C C . LEU A 1 109 ? -38.097 -31.229 78.249 1.00 74.62 109 LEU A C 1
ATOM 864 O O . LEU A 1 109 ? -38.300 -30.661 77.182 1.00 74.62 109 LEU A O 1
ATOM 868 N N . LYS A 1 110 ? -38.124 -30.573 79.418 1.00 77.12 110 LYS A N 1
ATOM 869 C CA . LYS A 1 110 ? -38.370 -29.123 79.513 1.00 77.12 110 LYS A CA 1
ATOM 870 C C . LYS A 1 110 ? -37.269 -28.298 78.838 1.00 77.12 110 LYS A C 1
ATOM 872 O O . LYS A 1 110 ? -37.573 -27.366 78.102 1.00 77.12 110 LYS A O 1
ATOM 877 N N . LYS A 1 111 ? -35.998 -28.664 79.039 1.00 77.69 111 LYS A N 1
ATOM 878 C CA . LYS A 1 111 ? -34.851 -28.030 78.363 1.00 77.69 111 LYS A CA 1
ATOM 879 C C . LYS A 1 111 ? -34.890 -28.246 76.846 1.00 77.69 111 LYS A C 1
ATOM 881 O O . LYS A 1 111 ? -34.581 -27.327 76.099 1.00 77.69 111 LYS A O 1
ATOM 886 N N . GLU A 1 112 ? -35.306 -29.424 76.391 1.00 78.00 112 GLU A N 1
ATOM 887 C CA . GLU A 1 112 ? -35.449 -29.751 74.969 1.00 78.00 112 GLU A CA 1
ATOM 888 C C . GLU A 1 112 ? -36.629 -29.004 74.320 1.00 78.00 112 GLU A C 1
ATOM 890 O O . GLU A 1 112 ? -36.517 -28.537 73.187 1.00 78.00 112 GLU A O 1
ATOM 895 N N . GLU A 1 113 ? -37.749 -28.830 75.029 1.00 78.06 113 GLU A N 1
ATOM 896 C CA . GLU A 1 113 ? -38.854 -27.966 74.589 1.00 78.06 113 GLU A CA 1
ATOM 897 C C . GLU A 1 113 ? -38.442 -26.491 74.504 1.00 78.06 113 GLU A C 1
ATOM 899 O O . GLU A 1 113 ? -38.781 -25.815 73.532 1.00 78.06 113 GLU A O 1
ATOM 904 N N . GLU A 1 114 ? -37.691 -25.980 75.482 1.00 80.38 114 GLU A N 1
ATOM 905 C CA . GLU A 1 114 ? -37.135 -24.622 75.427 1.00 80.38 114 GLU A CA 1
ATOM 906 C C . GLU A 1 114 ? -36.130 -24.457 74.280 1.00 80.38 114 GLU A C 1
ATOM 908 O O . GLU A 1 114 ? -36.129 -23.429 73.603 1.00 80.38 114 GLU A O 1
ATOM 913 N N . GLU A 1 115 ? -35.305 -25.467 74.005 1.00 82.06 115 GLU A N 1
ATOM 914 C CA . GLU A 1 115 ? -34.360 -25.448 72.889 1.00 82.06 115 GLU A CA 1
ATOM 915 C C . GLU A 1 115 ? -35.077 -25.476 71.530 1.00 82.06 115 GLU A C 1
ATOM 917 O O . GLU A 1 115 ? -34.702 -24.736 70.620 1.00 82.06 115 GLU A O 1
ATOM 922 N N . LYS A 1 116 ? -36.158 -26.255 71.390 1.00 84.81 116 LYS A N 1
ATOM 923 C CA . LYS A 1 116 ? -37.009 -26.245 70.186 1.00 84.81 116 LYS A CA 1
ATOM 924 C C . LYS A 1 116 ? -37.648 -24.876 69.959 1.00 84.81 116 LYS A C 1
ATOM 926 O O . LYS A 1 116 ? -37.634 -24.394 68.830 1.00 84.81 116 LYS A O 1
ATOM 931 N N . LYS A 1 117 ? -38.126 -24.218 71.020 1.00 85.44 117 LYS A N 1
ATOM 932 C CA . LYS A 1 117 ? -38.646 -22.841 70.944 1.00 85.44 117 LYS A CA 1
ATOM 933 C C . LYS A 1 117 ? -37.564 -21.839 70.535 1.00 85.44 117 LYS A C 1
ATOM 935 O O . LYS A 1 117 ? -37.833 -20.966 69.722 1.00 85.44 117 LYS A O 1
ATOM 940 N N . ARG A 1 118 ? -36.327 -21.986 71.025 1.00 85.81 118 ARG A N 1
ATOM 941 C CA . ARG A 1 118 ? -35.191 -21.153 70.582 1.00 85.81 118 ARG A CA 1
ATOM 942 C C . ARG A 1 118 ? -34.878 -21.339 69.102 1.00 85.81 118 ARG A C 1
ATOM 944 O O . ARG A 1 118 ? -34.684 -20.350 68.413 1.00 85.81 118 ARG A O 1
ATOM 951 N N . ARG A 1 119 ? -34.882 -22.581 68.614 1.00 86.06 119 ARG A N 1
ATOM 952 C CA . ARG A 1 119 ? -34.649 -22.886 67.193 1.00 86.06 119 ARG A CA 1
ATOM 953 C C . ARG A 1 119 ? -35.758 -22.356 66.287 1.00 86.06 119 ARG A C 1
ATOM 955 O O . ARG A 1 119 ? -35.464 -21.924 65.184 1.00 86.06 119 ARG A O 1
ATOM 962 N N . GLN A 1 120 ? -37.012 -22.383 66.741 1.00 89.25 120 GLN A N 1
ATOM 963 C CA . GLN A 1 120 ? -38.133 -21.775 66.015 1.00 89.25 120 GLN A CA 1
ATOM 964 C C . GLN A 1 120 ? -37.962 -20.259 65.922 1.00 89.25 120 GLN A C 1
ATOM 966 O O . GLN A 1 120 ? -37.978 -19.719 64.826 1.00 89.25 120 GLN A O 1
ATOM 971 N N . LEU A 1 121 ? -37.680 -19.601 67.050 1.00 87.25 121 LEU A N 1
ATOM 972 C CA . LEU A 1 121 ? -37.414 -18.163 67.070 1.00 87.25 121 LEU A CA 1
ATOM 973 C C . LEU A 1 121 ? -36.212 -17.788 66.195 1.00 87.25 121 LEU A C 1
ATOM 975 O O . LEU A 1 121 ? -36.266 -16.788 65.497 1.00 87.25 121 LEU A O 1
ATOM 979 N N . GLU A 1 122 ? -35.145 -18.584 66.202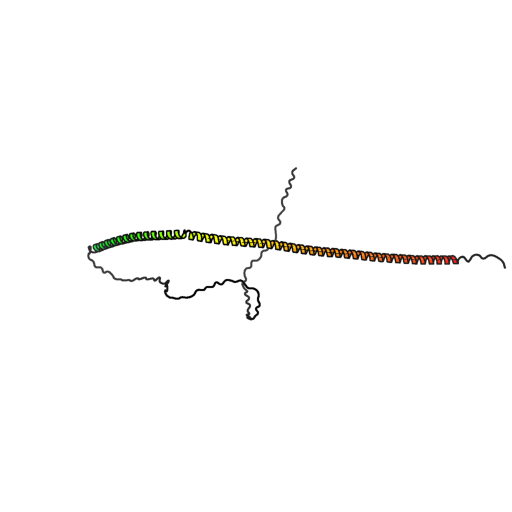 1.00 87.56 122 GLU A N 1
ATOM 980 C CA . GLU A 1 122 ? -33.970 -18.372 65.351 1.00 87.56 122 GLU A CA 1
ATOM 981 C C . GLU A 1 122 ? -34.283 -18.582 63.862 1.00 87.56 122 GLU A C 1
ATOM 983 O O . GLU A 1 122 ? -33.818 -17.813 63.028 1.00 87.56 122 GLU A O 1
ATOM 988 N N . ALA A 1 123 ? -35.096 -19.582 63.511 1.00 89.81 123 ALA A N 1
ATOM 989 C CA . ALA A 1 123 ? -35.542 -19.800 62.136 1.00 89.81 123 ALA A CA 1
ATOM 990 C C . ALA A 1 123 ? -36.435 -18.653 61.638 1.00 89.81 123 ALA A C 1
ATOM 992 O O . ALA A 1 123 ? -36.237 -18.166 60.527 1.00 89.81 123 ALA A O 1
ATOM 993 N N . ASP A 1 124 ? -37.361 -18.184 62.473 1.00 86.38 124 ASP A N 1
ATOM 994 C CA . ASP A 1 124 ? -38.238 -17.054 62.158 1.00 86.38 124 ASP A CA 1
ATOM 995 C C . ASP A 1 124 ? -37.436 -15.750 62.008 1.00 86.38 124 ASP A C 1
ATOM 997 O O . ASP A 1 124 ? -37.691 -14.949 61.106 1.00 86.38 124 ASP A O 1
ATOM 1001 N N . LEU A 1 125 ? -36.416 -15.553 62.850 1.00 89.00 125 LEU A N 1
ATOM 1002 C CA . LEU A 1 125 ? -35.519 -14.398 62.790 1.00 89.00 125 LEU A CA 1
ATOM 1003 C C . LEU A 1 125 ? -34.627 -14.453 61.538 1.00 89.00 125 LEU A C 1
ATOM 1005 O O . LEU A 1 125 ? -34.511 -13.454 60.833 1.00 89.00 125 LEU A O 1
ATOM 1009 N N . ASN A 1 126 ? -34.099 -15.628 61.184 1.00 90.38 126 ASN A N 1
ATOM 1010 C CA . ASN A 1 126 ? -33.345 -15.827 59.943 1.00 90.38 126 ASN A CA 1
ATOM 1011 C C . ASN A 1 126 ? -34.196 -15.571 58.690 1.00 90.38 126 ASN A C 1
ATOM 1013 O O . ASN A 1 126 ? -33.709 -14.957 57.747 1.00 90.38 126 ASN A O 1
ATOM 1017 N N . LEU A 1 127 ? -35.470 -15.982 58.663 1.00 91.62 127 LEU A N 1
ATOM 1018 C CA . LEU A 1 127 ? -36.365 -15.687 57.534 1.00 91.62 127 LEU A CA 1
ATOM 1019 C C . LEU A 1 127 ? -36.585 -14.177 57.355 1.00 91.62 127 LEU A C 1
ATOM 1021 O O . LEU A 1 127 ? -36.606 -13.687 56.224 1.00 91.62 127 LEU A O 1
ATOM 1025 N N . LEU A 1 128 ? -36.692 -13.429 58.457 1.00 88.56 128 LEU A N 1
ATOM 1026 C CA . LEU A 1 128 ? -36.775 -11.966 58.431 1.00 88.56 128 LEU A CA 1
ATOM 1027 C C . LEU A 1 128 ? -35.459 -11.315 57.967 1.00 88.56 128 LEU A C 1
ATOM 1029 O O . LEU A 1 128 ? -35.475 -10.359 57.186 1.00 88.56 128 LEU A O 1
ATOM 1033 N N . GLU A 1 129 ? -34.307 -11.828 58.401 1.00 89.44 129 GLU A N 1
ATOM 1034 C CA . GLU A 1 129 ? -32.991 -11.367 57.934 1.00 89.44 129 GLU A CA 1
ATOM 1035 C C . GLU A 1 129 ? -32.776 -11.660 56.437 1.00 89.44 129 GLU A C 1
ATOM 1037 O O . GLU A 1 129 ? -32.309 -10.804 55.681 1.00 89.44 129 GLU A O 1
ATOM 1042 N N . GLU A 1 130 ? -33.183 -12.833 55.957 1.00 91.00 130 GLU A N 1
ATOM 1043 C CA . GLU A 1 130 ? -33.135 -13.180 54.535 1.00 91.00 130 GLU A CA 1
ATOM 1044 C C . GLU A 1 130 ? -34.068 -12.305 53.692 1.00 91.00 130 GLU A C 1
ATOM 1046 O O . GLU A 1 130 ? -33.698 -11.851 52.610 1.00 91.00 130 GLU A O 1
ATOM 1051 N N . GLU A 1 131 ? -35.277 -12.021 54.168 1.00 91.62 131 GLU A N 1
ATOM 1052 C CA . GLU A 1 131 ? -36.197 -11.152 53.438 1.00 91.62 131 GLU A CA 1
ATOM 1053 C C . GLU A 1 131 ? -35.676 -9.708 53.366 1.00 91.62 131 GLU A C 1
ATOM 1055 O O . GLU A 1 131 ? -35.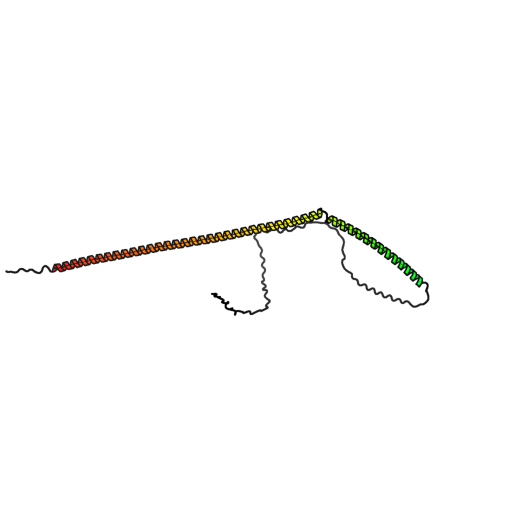717 -9.073 52.307 1.00 91.62 131 GLU A O 1
ATOM 1060 N N . THR A 1 132 ? -35.139 -9.180 54.469 1.00 92.31 132 THR A N 1
ATOM 1061 C CA . THR A 1 132 ? -34.570 -7.824 54.495 1.00 92.31 132 THR A CA 1
ATOM 1062 C C . THR A 1 132 ? -33.328 -7.706 53.615 1.00 92.31 132 THR A C 1
ATOM 1064 O O . THR A 1 132 ? -33.205 -6.733 52.868 1.00 92.31 132 THR A O 1
ATOM 1067 N N . THR A 1 133 ? -32.444 -8.705 53.621 1.00 94.44 133 THR A N 1
ATOM 1068 C CA . THR A 1 133 ? -31.276 -8.738 52.727 1.00 94.44 133 THR A CA 1
ATOM 1069 C C . THR A 1 133 ? -31.678 -8.839 51.258 1.00 94.44 133 THR A C 1
ATOM 1071 O O . THR A 1 133 ? -31.129 -8.094 50.447 1.00 94.44 133 THR A O 1
ATOM 1074 N N . ARG A 1 134 ? -32.686 -9.654 50.909 1.00 94.69 134 ARG A N 1
ATOM 1075 C CA . ARG A 1 134 ? -33.220 -9.727 49.535 1.00 94.69 134 ARG A CA 1
ATOM 1076 C C . ARG A 1 134 ? -33.785 -8.392 49.062 1.00 94.69 134 ARG A C 1
ATOM 1078 O O . ARG A 1 134 ? -33.437 -7.937 47.976 1.00 94.69 134 ARG A O 1
ATOM 1085 N N . ARG A 1 135 ? -34.598 -7.720 49.883 1.00 94.94 135 ARG A N 1
ATOM 1086 C CA . ARG A 1 135 ? -35.152 -6.396 49.542 1.00 94.94 135 ARG A CA 1
ATOM 1087 C C . ARG A 1 135 ? -34.051 -5.356 49.333 1.00 94.94 135 ARG A C 1
ATOM 1089 O O . ARG A 1 135 ? -34.099 -4.596 48.368 1.00 94.94 135 ARG A O 1
ATOM 1096 N N . LEU A 1 136 ? -33.046 -5.337 50.210 1.00 96.12 136 LEU A N 1
ATOM 1097 C CA . LEU A 1 136 ? -31.895 -4.443 50.069 1.00 96.12 136 LEU A CA 1
ATOM 1098 C C . LEU A 1 136 ? -31.103 -4.740 48.793 1.00 96.12 136 LEU A C 1
ATOM 1100 O O . LEU A 1 136 ? -30.748 -3.815 48.064 1.00 96.12 136 LEU A O 1
ATOM 1104 N N . GLU A 1 137 ? -30.850 -6.014 48.497 1.00 95.12 137 GLU A N 1
ATOM 1105 C CA . GLU A 1 137 ? -30.135 -6.422 47.292 1.00 95.12 137 GLU A CA 1
ATOM 1106 C C . GLU A 1 137 ? -30.893 -6.021 46.020 1.00 95.12 137 GLU A C 1
ATOM 1108 O O . GLU A 1 137 ? -30.295 -5.459 45.103 1.00 95.12 137 GLU A O 1
ATOM 1113 N N . GLU A 1 138 ? -32.206 -6.238 45.968 1.00 95.69 138 GLU A N 1
ATOM 1114 C CA . GLU A 1 138 ? -33.042 -5.824 44.839 1.00 95.69 138 GLU A CA 1
ATOM 1115 C C . 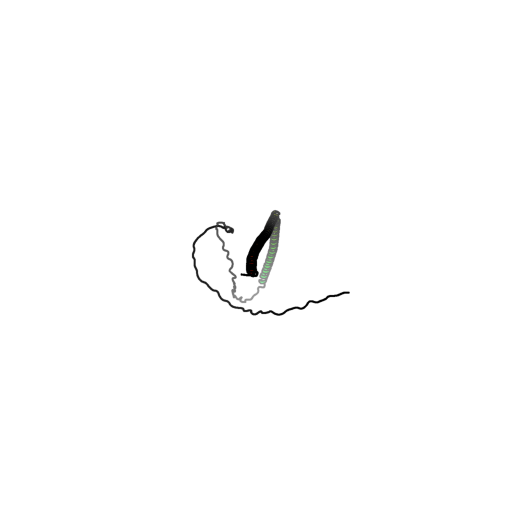GLU A 1 138 ? -33.061 -4.302 44.653 1.00 95.69 138 GLU A C 1
ATOM 1117 O O . GLU A 1 138 ? -32.935 -3.826 43.523 1.00 95.69 138 GLU A O 1
ATOM 1122 N N . SER A 1 139 ? -33.160 -3.522 45.735 1.00 96.19 139 SER A N 1
ATOM 1123 C CA . SER A 1 139 ? -33.054 -2.059 45.663 1.00 96.19 139 SER A CA 1
ATOM 1124 C C . SER A 1 139 ? -31.690 -1.604 45.143 1.00 96.19 139 SER A C 1
ATOM 1126 O O . SER A 1 139 ? -31.624 -0.681 44.331 1.00 96.19 139 SER A O 1
ATOM 1128 N N . ILE A 1 140 ? -30.602 -2.252 45.567 1.00 96.31 140 ILE A N 1
ATOM 1129 C CA . ILE A 1 140 ? -29.254 -1.950 45.071 1.00 96.31 140 ILE A CA 1
ATOM 1130 C C . ILE A 1 140 ? -29.140 -2.304 43.587 1.00 96.31 140 ILE A C 1
ATOM 1132 O O . ILE A 1 140 ? -28.662 -1.481 42.808 1.00 96.31 140 ILE A O 1
ATOM 1136 N N . ARG A 1 141 ? -29.602 -3.494 43.181 1.00 96.75 141 ARG A N 1
ATOM 1137 C CA . ARG A 1 141 ? -29.576 -3.942 41.780 1.00 96.75 141 ARG A CA 1
ATOM 1138 C C . ARG A 1 141 ? -30.324 -2.967 40.873 1.00 96.75 141 ARG A C 1
ATOM 1140 O O . ARG A 1 141 ? -29.735 -2.503 39.902 1.00 96.75 141 ARG A O 1
ATOM 1147 N N . LYS A 1 142 ? -31.554 -2.584 41.237 1.00 96.69 142 LYS A N 1
ATOM 1148 C CA . LYS A 1 142 ? -32.355 -1.604 40.481 1.00 96.69 142 LYS A CA 1
ATOM 1149 C C . LYS A 1 142 ? -31.659 -0.248 40.377 1.00 96.69 142 LYS A C 1
ATOM 1151 O O . LYS A 1 142 ? -31.534 0.291 39.288 1.00 96.69 142 LYS A O 1
ATOM 1156 N N . ASN A 1 143 ? -31.122 0.270 41.483 1.00 95.50 143 ASN A N 1
ATOM 1157 C CA . ASN A 1 143 ? -30.426 1.561 41.488 1.00 95.50 143 ASN A CA 1
ATOM 1158 C C . ASN A 1 143 ? -29.162 1.550 40.604 1.00 95.50 143 ASN A C 1
ATOM 1160 O O . ASN A 1 143 ? -28.853 2.532 39.931 1.00 95.50 143 ASN A O 1
ATOM 1164 N N . VAL A 1 144 ? -28.417 0.440 40.595 1.00 96.38 144 VAL A N 1
ATOM 1165 C CA . VAL A 1 144 ? -27.248 0.266 39.718 1.00 96.38 144 VAL A CA 1
ATOM 1166 C C . VAL A 1 144 ? -27.670 0.175 38.253 1.00 96.38 144 VAL A C 1
ATOM 1168 O O . VAL A 1 144 ? -27.053 0.819 37.407 1.00 96.38 144 VAL A O 1
ATOM 1171 N N . GLU A 1 145 ? -28.716 -0.590 37.955 1.00 94.75 145 GLU A N 1
ATOM 1172 C CA . GLU A 1 145 ? -29.250 -0.740 36.603 1.00 94.75 145 GLU A CA 1
ATOM 1173 C C . GLU A 1 145 ? -29.749 0.595 36.039 1.00 94.75 145 GLU A C 1
ATOM 1175 O O . GLU A 1 145 ? -29.344 0.978 34.947 1.00 94.75 145 GLU A O 1
ATOM 1180 N N . GLU A 1 146 ? -30.527 1.360 36.805 1.00 94.25 146 GLU A N 1
ATOM 1181 C CA . GLU A 1 146 ? -30.987 2.702 36.424 1.00 94.25 146 GLU A CA 1
ATOM 1182 C C . GLU A 1 146 ? -29.819 3.664 36.164 1.00 94.25 146 GLU A C 1
ATOM 1184 O O . GLU A 1 146 ? -29.844 4.432 35.205 1.00 94.25 146 GLU A O 1
ATOM 1189 N N . LYS A 1 147 ? -28.750 3.599 36.970 1.00 93.38 147 LYS A N 1
ATOM 1190 C CA . LYS A 1 147 ? -27.544 4.418 36.760 1.00 93.38 147 LYS A CA 1
ATOM 1191 C C . LYS A 1 147 ? -26.774 4.029 35.503 1.00 93.38 147 LYS A C 1
ATOM 1193 O O . LYS A 1 147 ? -26.267 4.911 34.815 1.00 93.38 147 LYS A O 1
ATOM 1198 N N . LEU A 1 148 ? -26.664 2.739 35.194 1.00 93.19 148 LEU A N 1
ATOM 1199 C CA . LEU A 1 148 ? -26.014 2.273 33.963 1.00 93.19 148 LEU A CA 1
ATOM 1200 C C . LEU A 1 148 ? -26.868 2.552 32.722 1.00 93.19 148 LEU A C 1
ATOM 1202 O O . LEU A 1 148 ? -26.321 2.866 31.668 1.00 93.19 148 LEU A O 1
ATOM 1206 N N . ASN A 1 149 ? -28.191 2.488 32.870 1.00 93.81 149 ASN A N 1
ATOM 1207 C CA . ASN A 1 149 ? -29.162 2.837 31.838 1.00 93.81 149 ASN A CA 1
ATOM 1208 C C . ASN A 1 149 ? -29.437 4.341 31.750 1.00 93.81 149 ASN A C 1
ATOM 1210 O O . ASN A 1 149 ? -30.270 4.758 30.950 1.00 93.81 149 ASN A O 1
ATOM 1214 N N . SER A 1 150 ? -28.743 5.160 32.544 1.00 96.31 150 SER A N 1
ATOM 1215 C CA . SER A 1 150 ? -28.828 6.606 32.403 1.00 96.31 150 SER A CA 1
ATOM 1216 C C . SER A 1 150 ? -28.362 7.019 31.007 1.00 96.31 150 SER A C 1
ATOM 1218 O O . SER A 1 150 ? -27.359 6.524 30.481 1.00 96.31 150 SER A O 1
ATOM 1220 N N . GLU A 1 151 ? -29.104 7.948 30.409 1.00 94.19 151 GLU A N 1
ATOM 1221 C CA . GLU A 1 151 ? -28.858 8.423 29.046 1.00 94.19 151 GLU A CA 1
ATOM 1222 C C . GLU A 1 151 ? -27.438 8.975 28.881 1.00 94.19 151 GLU A C 1
ATOM 1224 O O . GLU A 1 151 ? -26.827 8.807 27.828 1.00 94.19 151 GLU A O 1
ATOM 1229 N N . GLU A 1 152 ? -26.877 9.579 29.932 1.00 93.31 152 GLU A N 1
ATOM 1230 C CA . GLU A 1 152 ? -25.509 10.101 29.949 1.00 93.31 152 GLU A CA 1
ATOM 1231 C C . GLU A 1 152 ? -24.466 8.985 29.775 1.00 93.31 152 GLU A C 1
ATOM 1233 O O . GLU A 1 152 ? -23.562 9.100 28.942 1.00 93.31 152 GLU A O 1
ATOM 1238 N N . VAL A 1 153 ? -24.607 7.876 30.511 1.00 95.88 153 VAL A N 1
ATOM 1239 C CA . VAL A 1 153 ? -23.681 6.737 30.429 1.00 95.88 153 VAL A CA 1
ATOM 1240 C C . VAL A 1 153 ? -23.806 6.039 29.079 1.00 95.88 153 VAL A C 1
ATOM 1242 O O . VAL A 1 153 ? -22.787 5.765 28.439 1.00 95.88 153 VAL A O 1
ATOM 1245 N N . GLN A 1 154 ? -25.031 5.791 28.612 1.00 96.19 154 GLN A N 1
ATOM 1246 C CA . GLN A 1 154 ? -25.259 5.178 27.302 1.00 96.19 154 GLN A CA 1
ATOM 1247 C C . GLN A 1 154 ? -24.716 6.057 26.166 1.00 96.19 154 GLN A C 1
ATOM 1249 O O . GLN A 1 154 ? -23.980 5.569 25.306 1.00 96.19 154 GLN A O 1
ATOM 1254 N N . SER A 1 155 ? -24.976 7.366 26.210 1.00 96.06 155 SER A N 1
ATOM 1255 C CA . SER A 1 155 ? -24.485 8.319 25.208 1.00 96.06 155 SER A CA 1
ATOM 1256 C C . SER A 1 155 ? -22.960 8.411 25.190 1.00 96.06 155 SER A C 1
ATOM 1258 O O . SER A 1 155 ? -22.360 8.482 24.117 1.00 96.06 155 SER A O 1
ATOM 1260 N N . GLU A 1 156 ? -22.296 8.369 26.348 1.00 96.44 156 GLU A N 1
ATOM 1261 C CA . GLU A 1 156 ? -20.830 8.359 26.416 1.00 96.44 156 GLU A CA 1
ATOM 1262 C C . GLU A 1 156 ? -20.238 7.056 25.855 1.00 96.44 156 GLU A C 1
ATOM 1264 O O . GLU A 1 156 ? -19.225 7.091 25.148 1.00 96.44 156 GLU A O 1
ATOM 1269 N N . ILE A 1 157 ? -20.870 5.906 26.121 1.00 96.25 157 ILE A N 1
ATOM 1270 C CA . ILE A 1 157 ? -20.477 4.621 25.525 1.00 96.25 157 ILE A CA 1
ATOM 1271 C C . ILE A 1 157 ? -20.599 4.698 24.000 1.00 96.25 157 ILE A C 1
ATOM 1273 O O . ILE A 1 157 ? -19.635 4.400 23.288 1.00 96.25 157 ILE A O 1
ATOM 1277 N N . GLU A 1 158 ? -21.739 5.157 23.488 1.00 97.12 158 GLU A N 1
ATOM 1278 C CA . GLU A 1 158 ? -21.948 5.322 22.051 1.00 97.12 158 GLU A CA 1
ATOM 1279 C C . GLU A 1 158 ? -20.955 6.293 21.421 1.00 97.12 158 GLU A C 1
ATOM 1281 O O . GLU A 1 158 ? -20.419 6.016 20.345 1.00 97.12 158 GLU A O 1
ATOM 1286 N N . ARG A 1 159 ? -20.684 7.425 22.077 1.00 97.81 159 ARG A N 1
ATOM 1287 C CA . ARG A 1 159 ? -19.722 8.417 21.596 1.00 97.81 159 ARG A CA 1
ATOM 1288 C C . ARG A 1 159 ? -18.342 7.794 21.444 1.00 97.81 159 ARG A C 1
ATOM 1290 O O . ARG A 1 159 ? -17.724 7.939 20.391 1.00 97.81 159 ARG A O 1
ATOM 1297 N N . ARG A 1 160 ? -17.878 7.034 22.440 1.00 97.94 160 ARG A N 1
ATOM 1298 C CA . ARG A 1 160 ? -16.588 6.328 22.369 1.00 97.94 160 ARG A CA 1
ATOM 1299 C C . ARG A 1 160 ? -16.552 5.288 21.256 1.00 97.94 160 ARG A C 1
ATOM 1301 O O . ARG A 1 160 ? -15.527 5.168 20.586 1.00 97.94 160 ARG A O 1
ATOM 1308 N N . ILE A 1 161 ? -17.649 4.564 21.034 1.00 98.25 161 ILE A N 1
ATOM 1309 C CA . ILE A 1 161 ? -17.757 3.603 19.929 1.00 98.25 161 ILE A CA 1
ATOM 1310 C C . ILE A 1 161 ? -17.670 4.332 18.586 1.00 98.25 161 ILE A C 1
ATOM 1312 O O . ILE A 1 161 ? -16.838 3.968 17.756 1.00 98.25 161 ILE A O 1
ATOM 1316 N N . LYS A 1 162 ? -18.463 5.390 18.392 1.00 98.00 162 LYS A N 1
ATOM 1317 C CA . LYS A 1 162 ? -18.483 6.208 17.169 1.00 98.00 162 LYS A CA 1
ATOM 1318 C C . LYS A 1 162 ? -17.108 6.825 16.890 1.00 98.00 162 LYS A C 1
ATOM 1320 O O . LYS A 1 162 ? -16.609 6.745 15.770 1.00 98.00 162 LYS A O 1
ATOM 1325 N N . GLU A 1 163 ? -16.448 7.376 17.906 1.00 97.56 163 GLU A N 1
ATOM 1326 C CA . GLU A 1 163 ? -15.084 7.906 17.792 1.00 97.56 163 GLU A CA 1
ATOM 1327 C C . GLU A 1 163 ? -14.054 6.817 17.464 1.00 97.56 163 GLU A C 1
ATOM 1329 O O . GLU A 1 163 ? -13.151 7.045 16.656 1.00 97.56 163 GLU A O 1
ATOM 1334 N N . GLY A 1 164 ? -14.173 5.637 18.076 1.00 97.94 164 GLY A N 1
ATOM 1335 C CA . GLY A 1 164 ? -13.320 4.486 17.788 1.00 97.94 164 GLY A CA 1
ATOM 1336 C C . GLY A 1 164 ? -13.477 4.003 16.346 1.00 97.94 164 GLY A C 1
ATOM 1337 O O . GLY A 1 164 ? -12.483 3.856 15.638 1.00 97.94 164 GLY A O 1
ATOM 1338 N N . GLN A 1 165 ? -14.717 3.836 15.887 1.00 98.00 165 GLN A N 1
ATOM 1339 C CA . GLN A 1 165 ? -15.038 3.466 14.509 1.00 98.00 165 GLN A CA 1
ATOM 1340 C C . GLN A 1 165 ? -14.508 4.500 13.519 1.00 98.00 165 GLN A C 1
ATOM 1342 O O . GLN A 1 165 ? -13.820 4.128 12.573 1.00 98.00 165 GLN A O 1
ATOM 1347 N N . LYS A 1 166 ? -14.749 5.794 13.763 1.00 98.12 166 LYS A N 1
ATOM 1348 C CA . LYS A 1 166 ? -14.254 6.873 12.901 1.00 98.12 166 LYS A CA 1
ATOM 1349 C C . LYS A 1 166 ? -12.733 6.824 12.747 1.00 98.12 166 LYS A C 1
ATOM 1351 O O . LYS A 1 166 ? -12.241 6.851 11.628 1.00 98.12 166 LYS A O 1
ATOM 1356 N N . LYS A 1 167 ? -11.987 6.654 13.844 1.00 97.75 167 LYS A N 1
ATOM 1357 C CA . LYS A 1 167 ? -10.519 6.516 13.795 1.00 97.75 167 LYS A CA 1
ATOM 1358 C C . LYS A 1 167 ? -10.074 5.301 12.980 1.00 97.75 167 LYS A C 1
ATOM 1360 O O . LYS A 1 167 ? -9.084 5.384 12.260 1.00 97.75 167 LYS A O 1
ATOM 1365 N N . LEU A 1 168 ? -10.772 4.171 13.101 1.00 97.81 168 LEU A N 1
ATOM 1366 C CA . LEU A 1 168 ? -10.478 2.979 12.303 1.00 97.81 168 LEU A CA 1
ATOM 1367 C C . LEU A 1 168 ? -10.737 3.232 10.814 1.00 97.81 168 LEU A C 1
ATOM 1369 O O . LEU A 1 168 ? -9.875 2.914 9.998 1.00 97.81 168 LEU A O 1
ATOM 1373 N N . PHE A 1 169 ? -11.864 3.857 10.468 1.00 97.94 169 PHE A N 1
ATOM 1374 C CA . PHE A 1 169 ? -12.171 4.239 9.090 1.00 97.94 169 PHE A CA 1
ATOM 1375 C C . PHE A 1 169 ? -11.138 5.210 8.520 1.00 97.94 169 PHE A C 1
ATOM 1377 O O . PHE A 1 169 ? -10.603 4.946 7.448 1.00 97.94 169 PHE A O 1
ATOM 1384 N N . ASP A 1 170 ? -10.791 6.272 9.247 1.00 98.06 170 ASP A N 1
ATOM 1385 C CA . ASP A 1 170 ? -9.791 7.254 8.814 1.00 98.06 170 ASP A CA 1
ATOM 1386 C C . ASP A 1 170 ? -8.425 6.590 8.564 1.00 98.06 170 ASP A C 1
ATOM 1388 O O . ASP A 1 170 ? -7.757 6.883 7.572 1.00 98.06 170 ASP A O 1
ATOM 1392 N N . ASN A 1 171 ? -8.022 5.641 9.417 1.00 97.19 171 ASN A N 1
ATOM 1393 C CA . ASN A 1 171 ? -6.786 4.878 9.231 1.00 97.19 171 ASN A CA 1
ATOM 1394 C C . ASN A 1 171 ? -6.822 3.993 7.977 1.00 97.19 171 ASN A C 1
ATOM 1396 O O . ASN A 1 171 ? -5.846 3.973 7.227 1.00 97.19 171 ASN A O 1
ATOM 1400 N N . VAL A 1 172 ? -7.928 3.279 7.737 1.00 98.12 172 VAL A N 1
ATOM 1401 C CA . VAL A 1 172 ? -8.102 2.443 6.535 1.00 98.12 172 VAL A CA 1
ATOM 1402 C C . VAL A 1 172 ? -8.108 3.308 5.277 1.00 98.12 172 VAL A C 1
ATOM 1404 O O . VAL A 1 172 ? -7.418 2.998 4.309 1.00 98.12 172 VAL A O 1
ATOM 1407 N N . VAL A 1 173 ? -8.817 4.437 5.297 1.00 98.06 173 VAL A N 1
ATOM 1408 C CA . VAL A 1 173 ? -8.836 5.404 4.192 1.00 98.06 173 VAL A CA 1
ATOM 1409 C C . VAL A 1 173 ? -7.426 5.930 3.920 1.00 98.06 173 VAL A C 1
ATOM 1411 O O . VAL A 1 173 ? -6.977 5.917 2.774 1.00 98.06 173 VAL A O 1
ATOM 1414 N N . ALA A 1 174 ? -6.681 6.318 4.958 1.00 97.62 174 ALA A N 1
ATOM 1415 C CA . ALA A 1 174 ? -5.306 6.786 4.813 1.00 97.62 174 ALA A CA 1
ATOM 1416 C C . ALA A 1 174 ? -4.359 5.707 4.254 1.00 97.62 174 ALA A C 1
ATOM 1418 O O . ALA A 1 174 ? -3.454 6.032 3.485 1.00 97.62 174 ALA A O 1
ATOM 1419 N N . GLN A 1 175 ? -4.549 4.435 4.620 1.00 97.56 175 GLN A N 1
ATOM 1420 C CA . GLN A 1 175 ? -3.797 3.315 4.045 1.00 97.56 175 GLN A CA 1
ATOM 1421 C C . GLN A 1 175 ? -4.116 3.136 2.559 1.00 97.56 175 GLN A C 1
ATOM 1423 O O . GLN A 1 175 ? -3.198 3.144 1.743 1.00 97.56 175 GLN A O 1
ATOM 1428 N N . LEU A 1 176 ? -5.398 3.094 2.192 1.00 97.31 176 LEU A N 1
ATOM 1429 C CA . LEU A 1 176 ? -5.823 2.955 0.797 1.00 97.31 176 LEU A CA 1
ATOM 1430 C C . LEU A 1 176 ? -5.336 4.110 -0.087 1.00 97.31 176 LEU A C 1
ATOM 1432 O O . LEU A 1 176 ? -4.959 3.887 -1.234 1.00 97.31 176 LEU A O 1
ATOM 1436 N N . HIS A 1 177 ? -5.321 5.345 0.423 1.00 96.06 177 HIS A N 1
ATOM 1437 C CA . HIS A 1 177 ? -4.756 6.480 -0.310 1.00 96.06 177 HIS A CA 1
ATOM 1438 C C . HIS A 1 177 ? -3.261 6.295 -0.583 1.00 96.06 177 HIS A C 1
ATOM 1440 O O . HIS A 1 177 ? -2.832 6.447 -1.725 1.00 96.06 177 HI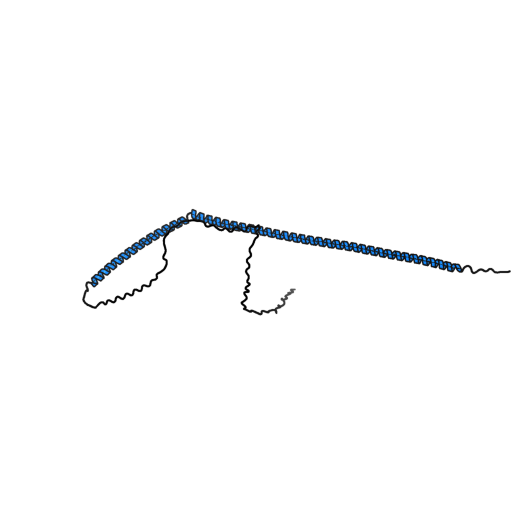S A O 1
ATOM 1446 N N . LYS A 1 178 ? -2.485 5.893 0.430 1.00 97.56 178 LYS A N 1
ATOM 1447 C CA . LYS A 1 178 ? -1.050 5.617 0.267 1.00 97.56 178 LYS A CA 1
ATOM 1448 C C . LYS A 1 178 ? -0.789 4.481 -0.713 1.00 97.56 178 LYS A C 1
ATOM 1450 O O . LYS A 1 178 ? 0.132 4.580 -1.514 1.00 97.56 178 LYS A O 1
ATOM 1455 N N . GLU A 1 179 ? -1.586 3.419 -0.666 1.00 95.94 179 GLU A N 1
ATOM 1456 C CA . GLU A 1 179 ? -1.463 2.288 -1.589 1.00 95.94 179 GLU A CA 1
ATOM 1457 C C . GLU A 1 179 ? -1.770 2.697 -3.032 1.00 95.94 179 GLU A C 1
ATOM 1459 O O . GLU A 1 179 ? -1.010 2.358 -3.936 1.00 95.94 179 GLU A O 1
ATOM 1464 N N . LYS A 1 180 ? -2.824 3.492 -3.257 1.00 97.69 180 LYS A N 1
ATOM 1465 C CA . LYS A 1 180 ? -3.144 4.040 -4.586 1.00 97.69 180 LYS A CA 1
ATOM 1466 C C . LYS A 1 180 ? -2.029 4.937 -5.116 1.00 97.69 180 LYS A C 1
ATOM 1468 O O . LYS A 1 180 ? -1.630 4.805 -6.269 1.00 97.69 180 LYS A O 1
ATOM 1473 N N . GLU A 1 181 ? -1.514 5.839 -4.285 1.00 95.75 181 GLU A N 1
ATOM 1474 C CA . GLU A 1 181 ? -0.402 6.716 -4.659 1.00 95.75 181 GLU A CA 1
ATOM 1475 C C . GLU A 1 181 ? 0.874 5.923 -4.955 1.00 95.75 181 GLU A C 1
ATOM 1477 O O . GLU A 1 181 ? 1.554 6.204 -5.941 1.00 95.75 181 GLU A O 1
ATOM 1482 N N . ALA A 1 182 ? 1.179 4.906 -4.145 1.00 96.06 182 ALA A N 1
ATOM 1483 C CA . ALA A 1 182 ? 2.319 4.024 -4.359 1.00 96.06 182 ALA A CA 1
ATOM 1484 C C . ALA A 1 182 ? 2.186 3.225 -5.663 1.00 96.06 182 ALA A C 1
ATOM 1486 O O . ALA A 1 182 ? 3.150 3.167 -6.424 1.00 96.06 182 ALA A O 1
ATOM 1487 N N . ALA A 1 183 ? 1.001 2.683 -5.956 1.00 95.88 183 ALA A N 1
ATOM 1488 C CA . ALA A 1 183 ? 0.731 1.960 -7.197 1.00 95.88 183 ALA A CA 1
ATOM 1489 C C . ALA A 1 183 ? 0.908 2.861 -8.430 1.00 95.88 183 ALA A C 1
ATOM 1491 O O . ALA A 1 183 ? 1.629 2.501 -9.359 1.00 95.88 183 ALA A O 1
ATOM 1492 N N . LEU A 1 184 ? 0.344 4.075 -8.407 1.00 95.50 184 LEU A N 1
ATOM 1493 C CA . LEU A 1 184 ? 0.518 5.052 -9.489 1.00 95.50 184 LEU A CA 1
ATOM 1494 C C . LEU A 1 184 ? 1.978 5.501 -9.640 1.00 95.50 184 LEU A C 1
ATOM 1496 O O . LEU A 1 184 ? 2.462 5.718 -10.752 1.00 95.50 184 LEU A O 1
ATOM 1500 N N . ALA A 1 185 ? 2.701 5.665 -8.532 1.00 95.00 185 ALA A N 1
ATOM 1501 C CA . ALA A 1 185 ? 4.115 6.018 -8.566 1.00 95.00 185 ALA A CA 1
ATOM 1502 C C . ALA A 1 185 ? 4.975 4.881 -9.137 1.00 95.00 185 ALA A C 1
ATOM 1504 O O . ALA A 1 185 ? 5.918 5.148 -9.880 1.00 95.00 185 ALA A O 1
ATOM 1505 N N . GLU A 1 186 ? 4.664 3.626 -8.810 1.00 94.88 186 GLU A N 1
ATOM 1506 C CA . GLU A 1 186 ? 5.347 2.458 -9.364 1.00 94.88 186 GLU A CA 1
ATOM 1507 C C . GLU A 1 186 ? 5.086 2.315 -10.866 1.00 94.88 186 GLU A C 1
ATOM 1509 O O . GLU A 1 186 ? 6.029 2.110 -11.630 1.00 94.88 186 GLU A O 1
ATOM 1514 N N . GLU A 1 187 ? 3.842 2.496 -11.306 1.00 94.06 187 GLU A N 1
ATOM 1515 C CA . GLU A 1 187 ? 3.478 2.475 -12.724 1.00 94.06 187 GLU A CA 1
ATOM 1516 C C . GLU A 1 187 ? 4.232 3.555 -13.511 1.00 94.06 187 GLU A C 1
ATOM 1518 O O . GLU A 1 187 ? 4.901 3.249 -14.498 1.00 94.06 187 GLU A O 1
ATOM 1523 N N . ARG A 1 188 ? 4.252 4.798 -13.009 1.00 95.31 188 ARG A N 1
ATOM 1524 C CA . ARG A 1 188 ? 5.039 5.890 -13.610 1.00 95.31 188 ARG A CA 1
ATOM 1525 C C . ARG A 1 188 ? 6.534 5.589 -13.655 1.00 95.31 188 ARG A C 1
ATOM 1527 O O . ARG A 1 188 ? 7.205 5.963 -14.613 1.00 95.31 188 ARG A O 1
ATOM 1534 N N . ARG A 1 189 ? 7.084 4.935 -12.627 1.00 95.50 189 ARG A N 1
ATOM 1535 C CA . ARG A 1 189 ? 8.501 4.534 -12.606 1.00 95.50 189 ARG A CA 1
ATOM 1536 C C . ARG A 1 189 ? 8.797 3.488 -13.673 1.00 95.50 189 ARG A C 1
ATOM 1538 O O . ARG A 1 189 ? 9.782 3.650 -14.386 1.00 95.50 189 ARG A O 1
ATOM 1545 N N . LYS A 1 190 ? 7.948 2.466 -13.803 1.00 95.50 190 LYS A N 1
ATOM 1546 C CA . LYS A 1 190 ? 8.081 1.430 -14.838 1.00 95.50 190 LYS A CA 1
ATOM 1547 C C . LYS A 1 190 ? 7.951 2.023 -16.236 1.00 95.50 190 LYS A C 1
ATOM 1549 O O . LYS A 1 190 ? 8.765 1.716 -17.097 1.00 95.50 190 LYS A O 1
ATOM 1554 N N . GLU A 1 191 ? 6.991 2.919 -16.450 1.00 93.75 191 GLU A N 1
ATOM 1555 C CA . GLU A 1 191 ? 6.839 3.609 -17.731 1.00 93.75 191 GLU A CA 1
ATOM 1556 C C . GLU A 1 191 ? 8.069 4.467 -18.058 1.00 93.75 191 GLU A C 1
ATOM 1558 O O . GLU A 1 191 ? 8.594 4.400 -19.166 1.00 93.75 191 GLU A O 1
ATOM 1563 N N . ALA A 1 192 ? 8.577 5.239 -17.093 1.00 94.44 192 ALA A N 1
ATOM 1564 C CA . ALA A 1 192 ? 9.773 6.052 -17.291 1.00 94.44 192 ALA A CA 1
ATOM 1565 C C . ALA A 1 192 ? 11.021 5.200 -17.573 1.00 94.44 192 ALA A C 1
ATOM 1567 O O . ALA A 1 192 ? 11.848 5.590 -18.393 1.00 94.44 192 ALA A O 1
ATOM 1568 N N . GLN A 1 193 ? 11.162 4.043 -16.920 1.00 94.25 193 GLN A N 1
ATOM 1569 C CA . GLN A 1 193 ? 12.234 3.085 -17.208 1.00 94.25 193 GLN A CA 1
ATOM 1570 C C . GLN A 1 193 ? 12.098 2.510 -18.619 1.00 94.25 193 GLN A C 1
ATOM 1572 O O . GLN A 1 193 ? 13.044 2.595 -19.392 1.00 94.25 193 GLN A O 1
ATOM 1577 N N . ALA A 1 194 ? 10.906 2.047 -18.997 1.00 94.88 194 ALA A N 1
ATOM 1578 C CA . ALA A 1 194 ? 10.651 1.522 -20.335 1.00 94.88 194 ALA A CA 1
ATOM 1579 C C . ALA A 1 194 ? 10.883 2.575 -21.432 1.00 94.88 194 ALA A C 1
ATOM 1581 O O . ALA A 1 194 ? 11.367 2.248 -22.513 1.00 94.88 194 ALA A O 1
ATOM 1582 N N . ARG A 1 195 ? 10.560 3.850 -21.173 1.00 96.25 195 ARG A N 1
ATOM 1583 C CA . ARG A 1 195 ? 10.879 4.953 -22.094 1.00 96.25 195 ARG A CA 1
ATOM 1584 C C . ARG A 1 195 ? 12.386 5.144 -22.244 1.00 96.25 195 ARG A C 1
ATOM 1586 O O . ARG A 1 195 ? 12.851 5.211 -23.373 1.00 96.25 195 ARG A O 1
ATOM 1593 N N . LYS A 1 196 ? 13.140 5.160 -21.142 1.00 96.06 196 LYS A N 1
ATOM 1594 C CA . LYS A 1 196 ? 14.608 5.264 -21.184 1.00 96.06 196 LYS A CA 1
ATOM 1595 C C . LYS A 1 196 ? 15.245 4.102 -21.936 1.00 96.06 196 LYS A C 1
ATOM 1597 O O . LYS A 1 196 ? 16.067 4.336 -22.806 1.00 96.06 196 LYS A O 1
ATOM 1602 N N . GLU A 1 197 ? 14.822 2.872 -21.661 1.00 95.75 197 GLU A N 1
ATOM 1603 C CA . GLU A 1 197 ? 15.323 1.685 -22.363 1.00 95.75 197 GLU A CA 1
ATOM 1604 C C . GLU A 1 197 ? 15.039 1.760 -23.870 1.00 95.75 197 GLU A C 1
ATOM 1606 O O . GLU A 1 197 ? 15.907 1.452 -24.682 1.00 95.75 197 GLU A O 1
ATOM 1611 N N . ARG A 1 198 ? 13.847 2.228 -24.267 1.00 96.44 198 ARG A N 1
ATOM 1612 C CA . ARG A 1 198 ? 13.520 2.461 -25.684 1.00 96.44 198 ARG A CA 1
ATOM 1613 C C . ARG A 1 198 ? 14.396 3.541 -26.308 1.00 96.44 198 ARG A C 1
ATOM 1615 O O . ARG A 1 198 ? 14.917 3.331 -27.396 1.00 96.44 198 ARG A O 1
ATOM 1622 N N . GLU A 1 199 ? 14.578 4.667 -25.626 1.00 95.75 199 GLU A N 1
ATOM 1623 C CA . GLU A 1 199 ? 15.440 5.756 -26.096 1.00 95.75 199 GLU A CA 1
ATOM 1624 C C . GLU A 1 199 ? 16.900 5.300 -26.238 1.00 95.75 199 GLU A C 1
ATOM 1626 O O . GLU A 1 199 ? 17.557 5.630 -27.224 1.00 95.75 199 GLU A O 1
ATOM 1631 N N . GLU A 1 200 ? 17.404 4.496 -25.302 1.00 95.88 200 GLU A N 1
ATOM 1632 C CA . GLU A 1 200 ? 18.746 3.911 -25.362 1.00 95.88 200 GLU A CA 1
ATOM 1633 C C . GLU A 1 200 ? 18.898 2.945 -26.546 1.00 95.88 200 GLU A C 1
ATOM 1635 O O . GLU A 1 200 ? 19.885 3.023 -27.283 1.00 95.88 200 GLU A O 1
ATOM 1640 N N . LEU A 1 201 ? 17.909 2.077 -26.782 1.00 96.38 201 LEU A N 1
ATOM 1641 C CA . LEU A 1 201 ? 17.889 1.194 -27.951 1.00 96.38 201 LEU A CA 1
ATOM 1642 C C . LEU A 1 201 ? 17.852 1.992 -29.259 1.00 96.38 201 LEU A C 1
ATOM 1644 O O . LEU A 1 201 ? 18.636 1.711 -30.166 1.00 96.38 201 LEU A O 1
ATOM 1648 N N . ASP A 1 202 ? 17.010 3.021 -29.346 1.00 96.19 202 ASP A N 1
ATOM 1649 C CA . ASP A 1 202 ? 16.924 3.891 -30.521 1.00 96.19 202 ASP A CA 1
ATOM 1650 C C . ASP A 1 202 ? 18.243 4.628 -30.779 1.00 96.19 202 ASP A C 1
ATOM 1652 O O . ASP A 1 202 ? 18.672 4.759 -31.929 1.00 96.19 202 ASP A O 1
ATOM 1656 N N . MET A 1 203 ? 18.923 5.089 -29.726 1.00 97.06 203 MET A N 1
ATOM 1657 C CA . MET A 1 203 ? 20.244 5.706 -29.840 1.00 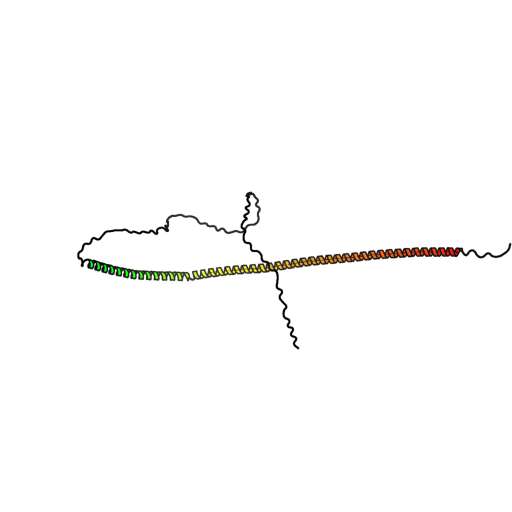97.06 203 MET A CA 1
ATOM 1658 C C . MET A 1 203 ? 21.289 4.720 -30.370 1.00 97.06 203 MET A C 1
ATOM 1660 O O . MET A 1 203 ? 22.060 5.074 -31.265 1.00 97.06 203 MET A O 1
ATOM 1664 N N . MET A 1 204 ? 21.291 3.476 -29.885 1.00 95.81 204 MET A N 1
ATOM 1665 C CA . MET A 1 204 ? 22.197 2.440 -30.386 1.00 95.81 204 MET A CA 1
ATOM 1666 C C . MET A 1 204 ? 21.904 2.061 -31.841 1.00 95.81 204 MET A C 1
ATOM 1668 O O . MET A 1 204 ? 22.841 1.891 -32.622 1.00 95.81 204 MET A O 1
ATOM 1672 N N . LEU A 1 205 ? 20.631 1.969 -32.236 1.00 95.69 205 LEU A N 1
ATOM 1673 C CA . LEU A 1 205 ? 20.243 1.679 -33.619 1.00 95.69 205 LEU A CA 1
ATOM 1674 C C . LEU A 1 205 ? 20.636 2.810 -34.572 1.00 95.69 205 LEU A C 1
ATOM 1676 O O . LEU A 1 205 ? 21.135 2.539 -35.666 1.00 95.69 205 LEU A O 1
ATOM 1680 N N . LYS A 1 206 ? 20.469 4.071 -34.160 1.00 96.19 206 LYS A N 1
ATOM 1681 C CA . LYS A 1 206 ? 20.908 5.235 -34.945 1.00 96.19 206 LYS A CA 1
ATOM 1682 C C . LYS A 1 206 ? 22.421 5.259 -35.124 1.00 96.19 206 LYS A C 1
ATOM 1684 O O . LYS A 1 206 ? 22.894 5.445 -36.241 1.00 96.19 206 LYS A O 1
ATOM 1689 N N . GLU A 1 207 ? 23.177 5.038 -34.053 1.00 95.81 207 GLU A N 1
ATOM 1690 C CA . GLU A 1 207 ? 24.640 4.981 -34.118 1.00 95.81 207 GLU A CA 1
ATOM 1691 C C . GLU A 1 207 ? 25.120 3.801 -34.978 1.00 95.81 207 GLU A C 1
ATOM 1693 O O . GLU A 1 207 ? 26.041 3.954 -35.780 1.00 95.81 207 GLU A O 1
ATOM 1698 N N . ASN A 1 208 ? 24.472 2.637 -34.881 1.00 95.81 208 ASN A N 1
ATOM 1699 C CA . ASN A 1 208 ? 24.779 1.494 -35.739 1.00 95.81 208 ASN A CA 1
ATOM 1700 C C . ASN A 1 208 ? 24.503 1.810 -37.216 1.00 95.81 208 ASN A C 1
ATOM 1702 O O . ASN A 1 208 ? 25.384 1.630 -38.053 1.00 95.81 208 ASN A O 1
ATOM 1706 N N . SER A 1 209 ? 23.327 2.369 -37.513 1.00 96.00 209 SER A N 1
ATOM 1707 C CA . SER A 1 209 ? 22.941 2.772 -38.871 1.00 96.00 209 SER A CA 1
ATOM 1708 C C . SER A 1 209 ? 23.935 3.774 -39.452 1.00 96.00 209 SER A C 1
ATOM 1710 O O . SER A 1 209 ? 24.416 3.596 -40.567 1.00 96.00 209 SER A O 1
ATOM 1712 N N . ARG A 1 210 ? 24.340 4.771 -38.657 1.00 96.88 210 ARG A N 1
ATOM 1713 C CA . ARG A 1 210 ? 25.359 5.747 -39.047 1.00 96.88 210 ARG A CA 1
ATOM 1714 C C . ARG A 1 210 ? 26.692 5.081 -39.387 1.00 96.88 210 ARG A C 1
ATOM 1716 O O . ARG A 1 210 ? 27.289 5.409 -40.408 1.00 96.88 210 ARG A O 1
ATOM 1723 N N . ARG A 1 211 ? 27.166 4.144 -38.562 1.00 96.62 211 ARG A N 1
ATOM 1724 C CA . ARG A 1 211 ? 28.420 3.415 -38.824 1.00 96.62 211 ARG A CA 1
ATOM 1725 C C . ARG A 1 211 ? 28.343 2.581 -40.095 1.00 96.62 211 ARG A C 1
ATOM 1727 O O . ARG A 1 211 ? 29.306 2.567 -40.858 1.00 96.62 211 ARG A O 1
ATOM 1734 N N . VAL A 1 212 ? 27.212 1.919 -40.331 1.00 96.56 212 VAL A N 1
ATOM 1735 C CA . VAL A 1 212 ? 26.980 1.142 -41.553 1.00 96.56 212 VAL A CA 1
ATOM 1736 C C . VAL A 1 212 ? 26.991 2.062 -42.774 1.00 96.56 212 VAL A C 1
ATOM 1738 O O . VAL A 1 212 ? 27.747 1.808 -43.707 1.00 96.56 212 VAL A O 1
ATOM 1741 N N . GLU A 1 213 ? 26.258 3.175 -42.750 1.00 95.12 213 GLU A N 1
ATOM 1742 C CA . GLU A 1 213 ? 26.269 4.153 -43.846 1.00 95.12 213 GLU A CA 1
ATOM 1743 C C . GLU A 1 213 ? 27.667 4.731 -44.101 1.00 95.12 213 GLU A C 1
ATOM 1745 O O . GLU A 1 213 ? 28.101 4.838 -45.248 1.00 95.12 213 GLU A O 1
ATOM 1750 N N . GLU A 1 214 ? 28.402 5.094 -43.047 1.00 95.88 214 GLU A N 1
ATOM 1751 C CA . GLU A 1 214 ? 29.771 5.594 -43.174 1.00 95.88 214 GLU A CA 1
ATOM 1752 C C . GLU A 1 214 ? 30.712 4.529 -43.757 1.00 95.88 214 GLU A C 1
ATOM 1754 O O . GLU A 1 214 ? 31.541 4.862 -44.606 1.00 95.88 214 GLU A O 1
ATOM 1759 N N . SER A 1 215 ? 30.574 3.259 -43.359 1.00 94.94 215 SER A N 1
ATOM 1760 C CA . SER A 1 215 ? 31.358 2.155 -43.928 1.00 94.94 215 SER A CA 1
ATOM 1761 C C . SER A 1 215 ? 31.059 1.948 -45.413 1.00 94.94 215 SER A C 1
ATOM 1763 O O . SER A 1 215 ? 31.986 1.939 -46.217 1.00 94.94 215 SER A O 1
ATOM 1765 N N . GLN A 1 216 ? 29.783 1.936 -45.804 1.00 95.19 216 GLN A N 1
ATOM 1766 C CA . GLN A 1 216 ? 29.368 1.811 -47.202 1.00 95.19 216 GLN A CA 1
ATOM 1767 C C . GLN A 1 216 ? 29.869 2.982 -48.052 1.00 95.19 216 GLN A C 1
ATOM 1769 O O . GLN A 1 216 ? 30.351 2.782 -49.165 1.00 95.19 216 GLN A O 1
ATOM 1774 N N . ARG A 1 217 ? 29.806 4.215 -47.530 1.00 96.38 217 ARG A N 1
ATOM 1775 C CA . ARG A 1 217 ? 30.349 5.393 -48.225 1.00 96.38 217 ARG A CA 1
ATOM 1776 C C . ARG A 1 217 ? 31.856 5.286 -48.432 1.00 96.38 217 ARG A C 1
ATOM 1778 O O . ARG A 1 217 ? 32.342 5.641 -49.501 1.00 96.38 217 ARG A O 1
ATOM 1785 N N . ARG A 1 218 ? 32.599 4.807 -47.430 1.00 95.56 218 ARG A N 1
ATOM 1786 C CA . ARG A 1 218 ? 34.050 4.595 -47.552 1.00 95.56 218 ARG A CA 1
ATOM 1787 C C . ARG A 1 218 ? 34.367 3.513 -48.576 1.00 95.56 218 ARG A C 1
ATOM 1789 O O . ARG A 1 218 ? 35.193 3.752 -49.447 1.00 95.56 218 ARG A O 1
ATOM 1796 N N . GLU A 1 219 ? 33.674 2.381 -48.518 1.00 93.00 219 GLU A N 1
ATOM 1797 C CA . GLU A 1 219 ? 33.850 1.282 -49.471 1.00 93.00 219 GLU A CA 1
ATOM 1798 C C . GLU A 1 219 ? 33.546 1.717 -50.909 1.00 93.00 219 GLU A C 1
ATOM 1800 O O . GLU A 1 219 ? 34.323 1.417 -51.814 1.00 93.00 219 GLU A O 1
ATOM 1805 N N . ALA A 1 220 ? 32.477 2.489 -51.125 1.00 95.19 220 ALA A N 1
ATOM 1806 C CA . ALA A 1 220 ? 32.143 3.034 -52.439 1.00 95.19 220 ALA A CA 1
ATOM 1807 C C . ALA A 1 220 ? 33.238 3.975 -52.975 1.00 95.19 220 ALA A C 1
ATOM 1809 O O . ALA A 1 220 ? 33.616 3.885 -54.142 1.00 95.19 220 ALA A O 1
ATOM 1810 N N . LEU A 1 221 ? 33.793 4.846 -52.124 1.00 94.00 221 LEU A N 1
ATOM 1811 C CA . LEU A 1 221 ? 34.898 5.733 -52.508 1.00 94.00 221 LEU A CA 1
ATOM 1812 C C . LEU A 1 221 ? 36.194 4.962 -52.791 1.00 94.00 221 LEU A C 1
ATOM 1814 O O . LEU A 1 221 ? 36.939 5.318 -53.699 1.00 94.00 221 LEU A O 1
ATOM 1818 N N . GLU A 1 222 ? 36.482 3.907 -52.031 1.00 93.69 222 GLU A N 1
ATOM 1819 C CA . GLU A 1 222 ? 37.641 3.050 -52.292 1.00 93.69 222 GLU A CA 1
ATOM 1820 C C . GLU A 1 222 ? 37.501 2.265 -53.598 1.00 93.69 222 GLU A C 1
ATOM 1822 O O . GLU A 1 222 ? 38.489 2.094 -54.309 1.00 93.69 222 GLU A O 1
ATOM 1827 N N . GLN A 1 223 ? 36.295 1.800 -53.934 1.00 94.25 223 GLN A N 1
ATOM 1828 C CA . GLN A 1 223 ? 36.026 1.167 -55.226 1.00 94.25 223 GLN A CA 1
ATOM 1829 C C . GLN A 1 223 ? 36.245 2.148 -56.378 1.00 94.25 223 GLN A C 1
ATOM 1831 O O . GLN A 1 223 ? 36.962 1.811 -57.316 1.00 94.25 223 GLN A O 1
ATOM 1836 N N . GLN A 1 224 ? 35.735 3.379 -56.262 1.00 94.56 224 GLN A N 1
ATOM 1837 C CA . GLN A 1 224 ? 35.975 4.424 -57.262 1.00 94.56 224 GLN A CA 1
ATOM 1838 C C . GLN A 1 224 ? 37.469 4.689 -57.470 1.00 94.56 224 GLN A C 1
ATOM 1840 O O . GLN A 1 224 ? 37.930 4.680 -58.606 1.00 94.56 224 GLN A O 1
ATOM 1845 N N . LYS A 1 225 ? 38.250 4.829 -56.391 1.00 95.62 225 LYS A N 1
ATOM 1846 C CA . LYS A 1 225 ? 39.709 5.012 -56.491 1.00 95.62 225 LYS A CA 1
ATOM 1847 C C . LYS A 1 225 ? 40.407 3.840 -57.176 1.00 95.62 225 LYS A C 1
ATOM 1849 O O . LYS A 1 225 ? 41.265 4.051 -58.025 1.00 95.62 225 LYS A O 1
ATOM 1854 N N . LYS A 1 226 ? 40.029 2.603 -56.839 1.00 96.38 226 LYS A N 1
ATOM 1855 C CA . LYS A 1 226 ? 40.580 1.402 -57.488 1.00 96.38 226 LYS A CA 1
ATOM 1856 C C . LYS A 1 226 ? 40.249 1.367 -58.980 1.00 96.38 226 LYS A C 1
ATOM 1858 O O . LYS A 1 226 ? 41.083 0.942 -59.777 1.00 96.38 226 LYS A O 1
ATOM 1863 N N . ASP A 1 227 ? 39.053 1.798 -59.366 1.00 95.25 227 ASP A N 1
ATOM 1864 C CA . ASP A 1 227 ? 38.651 1.866 -60.771 1.00 95.25 227 ASP A CA 1
ATOM 1865 C C . ASP A 1 227 ? 39.386 2.988 -61.525 1.00 95.25 227 ASP A C 1
ATOM 1867 O O . ASP A 1 227 ? 39.810 2.777 -62.662 1.00 95.25 227 ASP A O 1
ATOM 1871 N N . GLU A 1 228 ? 39.623 4.138 -60.888 1.00 93.94 228 GLU A N 1
ATOM 1872 C CA . GLU A 1 228 ? 40.463 5.222 -61.422 1.00 93.94 228 GLU A CA 1
ATOM 1873 C C . GLU A 1 228 ? 41.921 4.775 -61.629 1.00 93.94 228 GLU A C 1
ATOM 1875 O O . GLU A 1 228 ? 42.497 5.015 -62.694 1.00 93.94 228 GLU A O 1
ATOM 1880 N N . GLU A 1 229 ? 42.512 4.078 -60.654 1.00 93.62 229 GLU A N 1
ATOM 1881 C CA . GLU A 1 229 ? 43.865 3.511 -60.755 1.00 93.62 229 GLU A CA 1
ATOM 1882 C C . GLU A 1 229 ? 43.967 2.515 -61.918 1.00 93.62 229 GLU A C 1
ATOM 1884 O O . GLU A 1 229 ? 44.852 2.636 -62.770 1.00 93.62 229 GLU A O 1
ATOM 1889 N N . ARG A 1 230 ? 43.005 1.589 -62.028 1.00 95.81 230 ARG A N 1
ATOM 1890 C CA . ARG A 1 230 ? 42.916 0.645 -63.156 1.00 95.81 230 ARG A CA 1
ATOM 1891 C C . ARG A 1 230 ? 42.785 1.361 -64.494 1.00 95.81 230 ARG A C 1
ATOM 1893 O O . ARG A 1 230 ? 43.384 0.937 -65.483 1.00 95.81 230 ARG A O 1
ATOM 1900 N N . PHE A 1 231 ? 42.002 2.436 -64.553 1.00 95.06 231 PHE A N 1
ATOM 1901 C CA . PHE A 1 231 ? 41.854 3.226 -65.770 1.00 95.06 231 PHE A CA 1
ATOM 1902 C C . PHE A 1 231 ? 43.184 3.875 -66.179 1.00 95.06 231 PHE A C 1
ATOM 1904 O O . PHE A 1 231 ? 43.574 3.786 -67.345 1.00 95.06 231 PHE A O 1
ATOM 1911 N N . CYS A 1 232 ? 43.922 4.442 -65.222 1.00 95.00 232 CYS A N 1
ATOM 1912 C CA . CYS A 1 232 ? 45.241 5.029 -65.464 1.00 95.00 232 CYS A CA 1
ATOM 1913 C C . CYS A 1 232 ? 46.260 3.987 -65.958 1.00 95.00 232 CYS A C 1
ATOM 1915 O O . CYS A 1 232 ? 47.007 4.249 -66.903 1.00 95.00 232 CYS A O 1
ATOM 1917 N N . GLU A 1 233 ? 46.271 2.786 -65.371 1.00 92.31 233 GLU A N 1
ATOM 1918 C CA . GLU A 1 233 ? 47.116 1.674 -65.827 1.00 92.31 233 GLU A CA 1
ATOM 1919 C C . GLU A 1 233 ? 46.793 1.265 -67.271 1.00 92.31 233 GLU A C 1
ATOM 1921 O O . GLU A 1 233 ? 47.695 1.081 -68.095 1.00 92.31 233 GLU A O 1
ATOM 1926 N N . LEU A 1 234 ? 45.504 1.172 -67.615 1.00 93.56 234 LEU A N 1
ATOM 1927 C CA . LEU A 1 234 ? 45.069 0.867 -68.978 1.00 93.56 234 LEU A CA 1
ATOM 1928 C C . LEU A 1 234 ? 45.474 1.962 -69.974 1.00 93.56 234 LEU A C 1
ATOM 1930 O O . LEU A 1 234 ? 45.875 1.636 -71.096 1.00 93.56 234 LEU A O 1
ATOM 1934 N N . GLU A 1 235 ? 45.401 3.240 -69.594 1.00 92.81 235 GLU A N 1
ATOM 1935 C CA . GLU A 1 235 ? 45.904 4.338 -70.426 1.00 92.81 235 GLU A CA 1
ATOM 1936 C C . GLU A 1 235 ? 47.416 4.248 -70.647 1.00 92.81 235 GLU A C 1
ATOM 1938 O O . GLU A 1 235 ? 47.881 4.419 -71.777 1.00 92.81 235 GLU A O 1
ATOM 1943 N N . LEU A 1 236 ? 48.188 3.922 -69.607 1.00 95.12 236 LEU A N 1
ATOM 1944 C CA . LEU A 1 236 ? 49.636 3.761 -69.720 1.00 95.12 236 LEU A CA 1
ATOM 1945 C C . LEU A 1 236 ? 49.994 2.621 -70.684 1.00 95.12 236 LEU A C 1
ATOM 1947 O O . LEU A 1 236 ? 50.847 2.786 -71.557 1.00 95.12 236 LEU A O 1
ATOM 1951 N N . ILE A 1 237 ? 49.292 1.489 -70.588 1.00 94.25 237 ILE A N 1
ATOM 1952 C CA . ILE A 1 237 ? 49.471 0.350 -71.497 1.00 94.25 237 ILE A CA 1
ATOM 1953 C C . ILE A 1 237 ? 49.116 0.738 -72.938 1.00 94.25 237 ILE A C 1
ATOM 1955 O O . ILE A 1 237 ? 49.814 0.332 -73.871 1.00 94.25 237 ILE A O 1
ATOM 1959 N N . LYS A 1 238 ? 48.047 1.517 -73.153 1.00 93.44 238 LYS A N 1
ATOM 1960 C CA . LYS A 1 238 ? 47.697 2.026 -74.490 1.00 93.44 238 LYS A CA 1
ATOM 1961 C C . LYS A 1 238 ? 48.809 2.908 -75.053 1.00 93.44 238 LYS A C 1
ATOM 1963 O O . LYS A 1 238 ? 49.254 2.643 -76.167 1.00 93.44 238 LYS A O 1
ATOM 1968 N N . ARG A 1 239 ? 49.317 3.865 -74.269 1.00 94.56 239 ARG A N 1
ATOM 1969 C CA . ARG A 1 239 ? 50.439 4.728 -74.677 1.00 94.56 239 ARG A CA 1
ATOM 1970 C C . ARG A 1 239 ? 51.684 3.920 -75.029 1.00 94.56 239 ARG A C 1
ATOM 1972 O O . ARG A 1 239 ? 52.259 4.126 -76.088 1.00 94.56 239 ARG A O 1
ATOM 1979 N N . GLN A 1 240 ? 52.052 2.931 -74.215 1.00 93.50 240 GLN A N 1
ATOM 1980 C CA . GLN A 1 240 ? 53.183 2.047 -74.519 1.00 93.50 240 GLN A CA 1
ATOM 1981 C C . GLN A 1 240 ? 52.978 1.261 -75.821 1.00 93.50 240 GLN A C 1
ATOM 1983 O O . GLN A 1 240 ? 53.906 1.125 -76.617 1.00 93.50 240 GLN A O 1
ATOM 1988 N N . LYS A 1 241 ? 51.765 0.754 -76.077 1.00 94.94 241 LYS A N 1
ATOM 1989 C CA . LYS A 1 241 ? 51.443 0.070 -77.341 1.00 94.94 241 LYS A CA 1
ATOM 1990 C C . LYS A 1 241 ? 51.534 1.011 -78.539 1.00 94.94 241 LYS A C 1
ATOM 1992 O O . LYS A 1 241 ? 52.053 0.603 -79.576 1.00 94.94 241 LYS A O 1
ATOM 1997 N N . GLU A 1 242 ? 51.053 2.243 -78.402 1.00 90.31 242 GLU A N 1
ATOM 1998 C CA . GLU A 1 242 ? 51.162 3.279 -79.431 1.00 90.31 242 GLU A CA 1
ATOM 1999 C C . GLU A 1 242 ? 52.623 3.642 -79.701 1.00 90.31 242 GLU A C 1
ATOM 2001 O O . GLU A 1 242 ? 53.037 3.646 -80.857 1.00 90.31 242 GLU A O 1
ATOM 2006 N N . GLU A 1 243 ? 53.434 3.856 -78.664 1.00 90.62 243 GLU A N 1
ATOM 2007 C CA . GLU A 1 243 ? 54.870 4.124 -78.794 1.00 90.62 243 GLU A CA 1
ATOM 2008 C C . GLU A 1 243 ? 55.619 2.965 -79.466 1.00 90.62 243 GLU A C 1
ATOM 2010 O O . GLU A 1 243 ? 56.434 3.187 -80.363 1.00 90.62 243 GLU A O 1
ATOM 2015 N N . VAL A 1 244 ? 55.323 1.715 -79.093 1.00 93.12 244 VAL A N 1
ATOM 2016 C CA . VAL A 1 244 ? 55.898 0.529 -79.750 1.00 93.12 244 VAL A CA 1
ATOM 2017 C C . VAL A 1 244 ? 55.460 0.450 -81.213 1.00 93.12 244 VAL A C 1
ATOM 2019 O O . VAL A 1 244 ? 56.278 0.142 -82.079 1.00 93.12 244 VAL A O 1
ATOM 2022 N N . ALA A 1 245 ? 54.195 0.743 -81.519 1.00 90.69 245 ALA A N 1
ATOM 2023 C CA . ALA A 1 245 ? 53.711 0.785 -82.895 1.00 90.69 245 ALA A CA 1
ATOM 2024 C C . ALA A 1 245 ? 54.386 1.903 -83.707 1.00 90.69 245 ALA A C 1
ATOM 2026 O O . ALA A 1 245 ? 54.725 1.684 -84.867 1.00 90.69 245 ALA A O 1
ATOM 2027 N N . TRP A 1 246 ? 54.627 3.072 -83.109 1.00 89.31 246 TRP A N 1
ATOM 2028 C CA . TRP A 1 246 ? 55.372 4.172 -83.727 1.00 89.31 246 TRP A CA 1
ATOM 2029 C C . TRP A 1 246 ? 56.827 3.802 -84.019 1.00 89.31 246 TRP A C 1
ATOM 2031 O O . TRP A 1 246 ? 57.290 4.033 -85.133 1.00 89.31 246 TRP A O 1
ATOM 2041 N N . ARG A 1 247 ? 57.528 3.163 -83.073 1.00 90.25 247 ARG A N 1
ATOM 2042 C CA . ARG A 1 247 ? 58.897 2.666 -83.299 1.00 90.25 247 ARG A CA 1
ATOM 2043 C C . ARG A 1 247 ? 58.954 1.643 -84.431 1.00 90.25 247 ARG A C 1
ATOM 2045 O O . ARG A 1 247 ? 59.785 1.773 -85.318 1.00 90.25 247 ARG A O 1
ATOM 2052 N N . LYS A 1 248 ? 58.021 0.685 -84.451 1.00 90.06 248 LYS A N 1
ATOM 2053 C CA . LYS A 1 248 ? 57.914 -0.299 -85.540 1.00 90.06 248 LYS A CA 1
ATOM 2054 C C . LYS A 1 248 ? 57.631 0.351 -86.894 1.00 90.06 248 LYS A C 1
ATOM 2056 O O . LYS A 1 248 ? 58.143 -0.111 -87.903 1.00 90.06 248 LYS A O 1
ATOM 2061 N N . LYS A 1 249 ? 56.815 1.411 -86.939 1.00 89.50 249 LYS A N 1
ATOM 2062 C CA . LYS A 1 249 ? 56.566 2.161 -88.182 1.00 89.50 249 LYS A CA 1
ATOM 2063 C C . LYS A 1 249 ? 57.840 2.819 -88.708 1.00 89.50 249 LYS A C 1
ATOM 2065 O O . LYS A 1 249 ? 58.092 2.716 -89.901 1.00 89.50 249 LYS A O 1
ATOM 2070 N N . LEU A 1 250 ? 58.628 3.443 -87.831 1.00 84.81 250 LEU A N 1
ATOM 2071 C CA . LEU A 1 250 ? 59.918 4.030 -88.202 1.00 84.81 250 LEU A CA 1
ATOM 2072 C C . LEU A 1 250 ? 60.897 2.968 -88.715 1.00 84.81 250 LEU A C 1
ATOM 2074 O O . LEU A 1 250 ? 61.488 3.164 -89.767 1.00 84.81 250 LEU A O 1
ATOM 2078 N N . GLU A 1 251 ? 61.003 1.823 -88.038 1.00 84.50 251 GLU A N 1
ATOM 2079 C CA . GLU A 1 251 ? 61.856 0.704 -88.472 1.00 84.50 251 GLU A CA 1
ATOM 2080 C C . GLU A 1 251 ? 61.440 0.163 -89.851 1.00 84.50 251 GLU A C 1
ATOM 2082 O O . GLU A 1 251 ? 62.279 0.002 -90.728 1.00 84.50 251 GLU A O 1
ATOM 2087 N N . VAL A 1 252 ? 60.136 -0.027 -90.101 1.00 86.75 252 VAL A N 1
ATOM 2088 C CA . VAL A 1 252 ? 59.626 -0.451 -91.420 1.00 86.75 252 VAL A CA 1
ATOM 2089 C C . VAL A 1 252 ? 59.894 0.602 -92.501 1.00 86.75 252 VAL A C 1
ATOM 2091 O O . VAL A 1 252 ? 60.170 0.250 -93.649 1.00 86.75 252 VAL A O 1
ATOM 2094 N N . GLU A 1 253 ? 59.805 1.891 -92.172 1.00 83.56 253 GLU A N 1
ATOM 2095 C CA . GLU A 1 253 ? 60.110 2.979 -93.105 1.00 83.56 253 GLU A CA 1
ATOM 2096 C C . GLU A 1 253 ? 61.612 3.050 -93.426 1.00 83.56 253 GLU A C 1
ATOM 2098 O O . GLU A 1 253 ? 61.975 3.202 -94.596 1.00 83.56 253 GLU A O 1
ATOM 2103 N N . GLU A 1 254 ? 62.477 2.854 -92.427 1.00 81.31 254 GLU A N 1
ATOM 2104 C CA . GLU A 1 254 ? 63.926 2.712 -92.596 1.00 81.31 254 GLU A CA 1
ATOM 2105 C C . GLU A 1 254 ? 64.282 1.469 -93.417 1.00 81.31 254 GLU A C 1
ATOM 2107 O O . GLU A 1 254 ? 65.053 1.576 -94.369 1.00 81.31 254 GLU A O 1
ATOM 2112 N N . ASP A 1 255 ? 63.686 0.311 -93.134 1.00 80.12 255 ASP A N 1
ATOM 2113 C CA . ASP A 1 255 ? 63.878 -0.919 -93.905 1.00 80.12 255 ASP A CA 1
ATOM 2114 C C . ASP A 1 255 ? 63.412 -0.756 -95.353 1.00 80.12 255 ASP A C 1
ATOM 2116 O O . ASP A 1 255 ? 64.096 -1.180 -96.287 1.00 80.12 255 ASP A O 1
ATOM 2120 N N . HIS A 1 256 ? 62.287 -0.077 -95.579 1.00 79.75 256 HIS A N 1
ATOM 2121 C CA . HIS A 1 256 ? 61.802 0.245 -96.917 1.00 79.75 256 HIS A CA 1
ATOM 2122 C C . HIS A 1 256 ? 62.724 1.243 -97.641 1.00 79.75 256 HIS A C 1
ATOM 2124 O O . HIS A 1 256 ? 62.972 1.095 -98.843 1.00 79.75 256 HIS A O 1
ATOM 2130 N N . ALA A 1 257 ? 63.285 2.231 -96.936 1.00 80.50 257 ALA A N 1
ATOM 2131 C CA . ALA A 1 257 ? 64.299 3.136 -97.477 1.00 80.50 257 ALA A CA 1
ATOM 2132 C C . ALA A 1 257 ? 65.609 2.393 -97.796 1.00 80.50 257 ALA A C 1
ATOM 2134 O O . ALA A 1 257 ? 66.177 2.578 -98.873 1.00 80.50 257 ALA A O 1
ATOM 2135 N N . ASN A 1 258 ? 66.052 1.489 -96.923 1.00 79.81 258 ASN A N 1
ATOM 2136 C CA . ASN A 1 258 ? 67.222 0.634 -97.111 1.00 79.81 258 ASN A CA 1
ATOM 2137 C C . ASN A 1 258 ? 67.031 -0.325 -98.293 1.00 79.81 258 ASN A C 1
ATOM 2139 O O . ASN A 1 258 ? 67.928 -0.454 -99.128 1.00 79.81 258 ASN A O 1
ATOM 2143 N N . GLN A 1 259 ? 65.847 -0.924 -98.438 1.00 74.94 259 GLN A N 1
ATOM 2144 C CA . GLN A 1 259 ? 65.484 -1.759 -99.581 1.00 74.94 259 GLN A CA 1
ATOM 2145 C C . GLN A 1 259 ? 65.474 -0.950 -100.885 1.00 74.94 259 GLN A C 1
ATOM 2147 O O . GLN A 1 259 ? 66.042 -1.394 -101.883 1.00 74.94 259 GLN A O 1
ATOM 2152 N N . LYS A 1 260 ? 64.908 0.265 -100.891 1.00 72.56 260 LYS A N 1
ATOM 2153 C CA . LYS A 1 260 ? 64.979 1.187 -102.040 1.00 72.56 260 LYS A CA 1
ATOM 2154 C C . LYS A 1 260 ? 66.418 1.583 -102.377 1.00 72.56 260 LYS A C 1
ATOM 2156 O O . LYS A 1 260 ? 66.779 1.600 -103.552 1.00 72.56 260 LYS A O 1
ATOM 2161 N N . ASN A 1 261 ? 67.257 1.834 -101.374 1.00 66.75 261 ASN A N 1
ATOM 2162 C CA . ASN A 1 261 ? 68.679 2.139 -101.549 1.00 66.75 261 ASN A CA 1
ATOM 2163 C C . ASN A 1 261 ? 69.473 0.934 -102.088 1.00 66.75 261 ASN A C 1
ATOM 2165 O O . ASN A 1 261 ? 70.397 1.114 -102.882 1.00 66.75 261 ASN A O 1
ATOM 2169 N N . LEU A 1 262 ? 69.110 -0.295 -101.707 1.00 60.97 262 LEU A N 1
ATOM 2170 C CA . LEU A 1 262 ? 69.668 -1.536 -102.260 1.00 60.97 262 LEU A CA 1
ATOM 2171 C C . LEU A 1 262 ? 69.204 -1.770 -103.708 1.00 60.97 262 LEU A C 1
ATOM 2173 O O . LEU A 1 262 ? 70.025 -2.075 -104.573 1.00 60.97 262 LEU A O 1
ATOM 2177 N N . LEU A 1 263 ? 67.921 -1.547 -104.008 1.00 59.25 263 LEU A N 1
ATOM 2178 C CA . LEU A 1 263 ? 67.352 -1.650 -105.360 1.00 59.25 263 LEU A CA 1
ATOM 2179 C C . LEU A 1 263 ? 67.842 -0.531 -106.303 1.00 59.25 263 LEU A C 1
ATOM 2181 O O . LEU A 1 263 ? 67.888 -0.722 -107.518 1.00 59.25 263 LEU A O 1
ATOM 2185 N N . GLY A 1 264 ? 68.258 0.620 -105.764 1.00 58.00 264 GLY A N 1
ATOM 2186 C CA . GLY A 1 264 ? 68.852 1.733 -106.513 1.00 58.00 264 GLY A CA 1
ATOM 2187 C C . GLY A 1 264 ? 70.310 1.511 -106.937 1.00 58.00 264 GLY A C 1
ATOM 2188 O O . GLY A 1 264 ? 70.756 2.104 -107.918 1.00 58.00 264 GLY A O 1
ATOM 2189 N N . LYS A 1 265 ? 71.051 0.619 -106.267 1.00 57.03 265 LYS A N 1
ATOM 2190 C CA . LYS A 1 265 ? 72.475 0.353 -106.557 1.00 57.03 265 LYS A CA 1
ATOM 2191 C C . LYS A 1 265 ? 72.714 -0.572 -107.760 1.00 57.03 265 LYS A C 1
ATOM 2193 O O . LYS A 1 265 ? 73.843 -0.664 -108.229 1.00 57.03 265 LYS A O 1
ATOM 2198 N N . ASN A 1 266 ? 71.663 -1.174 -108.323 1.00 52.91 266 ASN A N 1
ATOM 2199 C CA . ASN A 1 266 ? 71.763 -2.106 -109.456 1.00 52.91 266 ASN A CA 1
ATOM 2200 C C . ASN A 1 266 ? 71.292 -1.531 -110.808 1.00 52.91 266 ASN A C 1
ATOM 2202 O O . ASN A 1 266 ? 71.081 -2.291 -111.749 1.00 52.91 266 ASN A O 1
ATOM 2206 N N . LYS A 1 267 ? 71.154 -0.203 -110.950 1.00 54.72 267 LYS A N 1
ATOM 2207 C CA . LYS A 1 267 ? 70.730 0.439 -112.217 1.00 54.72 267 LYS A CA 1
ATOM 2208 C C . LYS A 1 267 ? 71.816 1.206 -112.991 1.00 54.72 267 LYS A C 1
ATOM 2210 O O . LYS A 1 267 ? 71.494 1.801 -114.010 1.00 54.72 267 LYS A O 1
ATOM 2215 N N . SER A 1 268 ? 73.096 1.165 -112.600 1.00 53.47 268 SER A N 1
ATOM 2216 C CA . SER A 1 268 ? 74.185 1.832 -113.356 1.00 53.47 268 SER A CA 1
ATOM 2217 C C . SER A 1 268 ? 75.216 0.889 -113.994 1.00 53.47 268 SER A C 1
ATOM 2219 O O . SER A 1 268 ? 76.329 1.299 -114.319 1.00 53.47 268 SER A O 1
ATOM 2221 N N . ARG A 1 269 ? 74.852 -0.375 -114.248 1.00 55.75 269 ARG A N 1
ATOM 2222 C CA . ARG A 1 269 ? 75.664 -1.299 -115.060 1.00 55.75 269 ARG A CA 1
ATOM 2223 C C . ARG A 1 269 ? 74.833 -2.034 -116.110 1.00 55.75 269 ARG A C 1
ATOM 2225 O O . ARG A 1 269 ? 74.644 -3.234 -115.997 1.00 55.75 269 ARG A O 1
ATOM 2232 N N . GLN A 1 270 ? 74.394 -1.320 -117.147 1.00 57.72 270 GLN A N 1
ATOM 2233 C CA . GLN A 1 270 ? 74.259 -1.863 -118.508 1.00 57.72 270 GLN A CA 1
ATOM 2234 C C . GLN A 1 270 ? 73.900 -0.745 -119.494 1.00 57.72 270 GLN A C 1
ATOM 2236 O O . GLN A 1 270 ? 72.753 -0.334 -119.590 1.00 57.72 270 GLN A O 1
ATOM 2241 N N . ASN A 1 271 ? 74.923 -0.228 -120.179 1.00 44.53 271 ASN A N 1
ATOM 2242 C CA . ASN A 1 271 ? 74.890 0.206 -121.579 1.00 44.53 271 ASN A CA 1
ATOM 2243 C C . ASN A 1 271 ? 76.308 0.662 -121.948 1.00 44.53 271 ASN A C 1
ATOM 2245 O O . ASN A 1 271 ? 76.669 1.825 -121.797 1.00 44.53 271 ASN A O 1
ATOM 2249 N N . ARG A 1 272 ? 77.143 -0.291 -122.382 1.00 51.56 272 ARG A N 1
ATOM 2250 C CA . ARG A 1 272 ? 78.314 0.030 -123.205 1.00 51.56 272 ARG A CA 1
ATOM 2251 C C . ARG A 1 272 ? 77.811 0.195 -124.643 1.00 51.56 272 ARG A C 1
ATOM 2253 O O . ARG A 1 272 ? 77.241 -0.771 -125.151 1.00 51.56 272 ARG A O 1
ATOM 2260 N N . PRO A 1 273 ? 78.000 1.343 -125.309 1.00 58.19 273 PRO A N 1
ATOM 2261 C CA . PRO A 1 273 ? 77.852 1.406 -126.751 1.00 58.19 273 PRO A CA 1
ATOM 2262 C C . PRO A 1 273 ? 79.088 0.812 -127.444 1.00 58.19 273 PRO A C 1
ATOM 2264 O O . PRO A 1 273 ? 80.214 0.883 -126.950 1.00 58.19 273 PRO A O 1
ATOM 2267 N N . PHE A 1 274 ? 78.816 0.190 -128.586 1.00 43.06 274 PHE A N 1
ATOM 2268 C CA . PHE A 1 274 ? 79.754 -0.314 -129.581 1.00 43.06 274 PHE A CA 1
ATOM 2269 C C . PHE A 1 274 ? 80.674 0.793 -130.142 1.00 43.06 274 PHE A C 1
ATOM 2271 O O . PHE A 1 274 ? 80.193 1.888 -130.411 1.00 43.06 274 PHE A O 1
ATOM 2278 N N . GLY A 1 275 ? 81.929 0.441 -130.466 1.00 41.41 275 GLY A N 1
ATOM 2279 C CA . GLY A 1 275 ? 82.537 0.821 -131.754 1.00 41.41 275 GLY A CA 1
ATOM 2280 C C . GLY A 1 275 ? 83.747 1.775 -131.792 1.00 41.41 275 GLY A C 1
ATOM 2281 O O . GLY A 1 275 ? 83.585 2.974 -131.625 1.00 41.41 275 GLY A O 1
ATOM 2282 N N . ALA A 1 276 ? 84.884 1.196 -132.214 1.00 39.56 276 ALA A N 1
ATOM 2283 C CA . ALA A 1 276 ? 85.961 1.725 -133.075 1.00 39.56 276 ALA A CA 1
ATOM 2284 C C . ALA A 1 276 ? 86.987 2.755 -132.541 1.00 39.56 276 ALA A C 1
ATOM 2286 O O . ALA A 1 276 ? 86.644 3.864 -132.138 1.00 39.56 276 ALA A O 1
ATOM 2287 N N . GLY A 1 277 ? 88.269 2.375 -132.665 1.00 36.59 277 GLY A N 1
ATOM 2288 C CA . GLY A 1 277 ? 89.477 3.170 -132.423 1.00 36.59 277 GLY A CA 1
ATOM 2289 C C . GLY A 1 277 ? 90.688 2.277 -132.204 1.00 36.59 277 GLY A C 1
ATOM 2290 O O . GLY A 1 277 ? 90.877 1.871 -131.039 1.00 36.59 277 GLY A O 1
#

Foldseek 3Di:
DDDDDDDDDDDDDDDDDDDDDDDDDDDDDDDDDDDDDDDDDDDDDDDDDDDDDDDDDDDDDDDDDDDDDDDDPDDDPDDDPPPDDDDDDDDDDDDDDPPVVVVVVVVVVVVVVVVVVVVVVVVVVVVVVVVVVVVVVVVVVVVVVCVCVPPVNVVVVVVVVVVVVVVVVVVVVVVVVVVVVVVVVVVVVVVVVVVVVVVVVVVVVVVVVVVVVVVVVVVVVVVVVVVVVVVVVVVVVVVVVVVVVVVVVVVVVVVVVVVVVVVVVPPPPDDDDDDDD

Organism: Salix viminalis (NCBI:txid40686)

pLDDT: mean 71.19, std 24.95, range [31.66, 98.25]

InterPro domains:
  IPR033371 Arginine and glutamate-rich protein 1 [PF15346] (122-271)
  IPR033371 Arginine and glutamate-rich protein 1 [PTHR31711] (26-275)

Radius of gyration: 70.69 Å; chains: 1; bounding box: 128×65×229 Å